Protein 3TBH (pdb70)

B-factor: mean 21.71, std 8.74, range [5.58, 61.53]

Secondary structure (DSSP, 8-state):
-----TTTS--SSGGGGSS---EEE--TT--SSSEEEEEEGGGSTTSB--HHHHHHHHHHHHTTS--TTT-EEEEE-SSHHHHHHHHHHHHHT-EEEEEEETTS-HHHHHHHHHTTPEEEEE-GGGHHHHHHHHHHHHHHH-TTEEE--TTT-HHHHHHIIIIIHHHHHHHTTS--SEEEEE-SSSHHHHHHHHHHHHTT---EEEEEEETTS-TTTT------S-TTS--SS--TT--GGG-SEEEEE-HHHHHHHHHHHHHHH---B-HHHHHHHHHHHHHHHSGGGTT-EEEEEE-BBGGGGTTSGGGTHHHH-/--S--

InterPro domains:
  IPR001926 Tryptophan synthase beta chain-like, PALP domain [PF00291] (15-301)
  IPR005856 Cysteine synthase [TIGR01136] (16-313)
  IPR005859 Cysteine synthase CysK [TIGR01139] (16-313)
  IPR036052 Tryptophan synthase beta chain-like, PALP domain superfamily [G3DSA:3.40.50.1100] (17-309)
  IPR036052 Tryptophan synthase beta chain-like, PALP domain superfamily [G3DSA:3.40.50.1100] (52-154)
  IPR036052 Tryptophan synthase beta chain-like, PALP domain superfamily [SSF53686] (11-313)
  IPR050214 Cysteine synthase/Cystathionine beta-synthase [PTHR10314] (13-319)

Organism: Leishmania donovani (NCBI:txid5661)

Radius of gyration: 18.81 Å; Cα contacts (8 Å, |Δi|>4): 709; chains: 2; bounding box: 41×55×48 Å

Foldseek 3Di:
DPDDDPVPDDDPDLLVQAFPADKDWQPQVFPFQFIEIAREQCPGPLRFVLLLLCLLVVVCVVVVNADAQQAAEEEEDLDDVLLSNLQVNLVRRHAYEYEFAPPRDPLSVVSSVVSPHHYHHFHPVCHSVRRRVVRVVVVVVDVRYDYSQLLADPSQLQSLLVGVQVSVCVVVVNAAAEEEFEAASQNNQNSNLVNNVVSVHPHAGEYEAAPQAPVVVPDAGDDAQQPRHRPRYRGNNHDCVSHPYYHHDHQVQLLVQQVVCCVRPVAAAGSRLSRFVSVQSVVSNPVVNRHGYYYYYRGGGHPSCPVDPSCVVVVVD/DVVPD

Sequence (322 aa):
AAPFDKSKNNVAQSIDQLIGQTPALYLNKLNNTKAKVVLKMECENPMASVDRLGFAIYDKAEKEGKLIPGKSIVVESSSGNTGVSLAHLGAIRGYKVIITMPESMSLERRCLLRIFGAEVILTPAALGMKGAVAMAKKIVAANPNAVLADQFATKYNALIHEETTGPEIWEQTNHNVDCFIAGVGTGGTLTGVARALKKMGSHARIVAVEPTESPVLSGGKPGPHKIQGIGPGFVPDVLDRSLIDEVLCVAGDDAIETALKLTRSDGVFCGFSGGANVYAALKIAERPEMEGKTIVTVIPSFGERYLSTT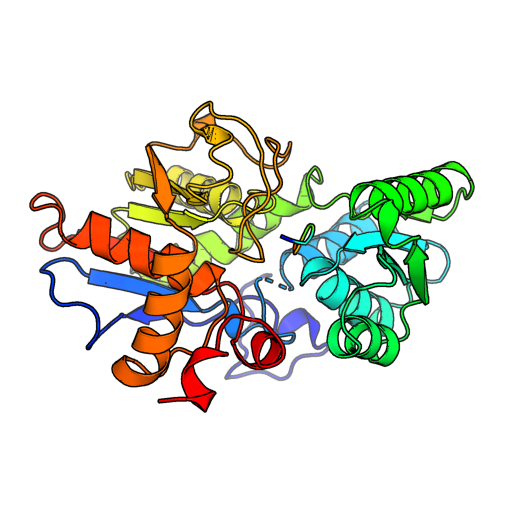LYRSVRDEDGSGI

Structure (mmCIF, N/CA/C/O backbone):
data_3TBH
#
_entry.id   3TBH
#
_cell.length_a   115.217
_cell.length_b   62.440
_cell.length_c   43.538
_cell.angle_alpha   90.000
_cell.angle_beta   90.000
_cell.angle_gamma   90.000
#
_symmetry.space_group_name_H-M   'P 21 21 2'
#
loop_
_entity.id
_entity.type
_entity.pdbx_description
1 polymer 'O-acetyl serine sulfhydrylase'
2 polymer 'Serine acetyl transferase derived octapeptide'
3 non-polymer 'SODIUM ION'
4 water water
#
loop_
_atom_site.group_PDB
_atom_site.id
_atom_site.type_symbol
_atom_site.label_atom_id
_atom_site.label_alt_id
_atom_site.label_comp_id
_atom_site.label_asym_id
_atom_site.label_entity_id
_atom_site.label_seq_id
_atom_site.pdbx_PDB_ins_code
_atom_site.Cartn_x
_atom_site.Cartn_y
_atom_site.Cartn_z
_atom_site.occupancy
_atom_site.B_iso_or_equiv
_atom_site.auth_seq_id
_atom_site.auth_comp_id
_atom_site.auth_asym_id
_atom_site.auth_atom_id
_atom_site.pdbx_PDB_model_num
ATOM 1 N N . ALA A 1 2 ? 8.453 -10.960 -18.228 1.00 49.32 2 ALA A N 1
ATOM 2 C CA . ALA A 1 2 ? 9.126 -9.620 -18.486 1.00 49.68 2 ALA A CA 1
ATOM 3 C C . ALA A 1 2 ? 9.110 -9.211 -19.936 1.00 49.10 2 ALA A C 1
ATOM 4 O O . ALA A 1 2 ? 9.583 -8.121 -20.257 1.00 49.54 2 ALA A O 1
ATOM 6 N N . ALA A 1 3 ? 8.576 -10.046 -20.826 1.00 48.54 3 ALA A N 1
ATOM 7 C CA . ALA A 1 3 ? 8.315 -9.520 -22.160 1.00 47.00 3 ALA A CA 1
ATOM 8 C C . ALA A 1 3 ? 7.286 -8.380 -21.910 1.00 46.02 3 ALA A C 1
ATOM 9 O O . ALA A 1 3 ? 6.452 -8.514 -21.026 1.00 43.36 3 ALA A O 1
ATOM 11 N N . PRO A 1 4 ? 7.403 -7.206 -22.605 1.00 46.23 4 PRO A N 1
ATOM 12 C CA . PRO A 1 4 ? 6.275 -6.235 -22.357 1.00 46.33 4 PRO A CA 1
ATOM 13 C C . PRO A 1 4 ? 4.831 -6.885 -22.376 1.00 46.14 4 PRO A C 1
ATOM 14 O O . PRO A 1 4 ? 4.430 -7.524 -23.377 1.00 46.20 4 PRO A O 1
ATOM 18 N N . PHE A 1 5 ? 4.094 -6.752 -21.258 1.00 44.82 5 PHE A N 1
ATOM 19 C CA . PHE A 1 5 ? 2.742 -7.395 -21.049 1.00 42.61 5 PHE A CA 1
ATOM 20 C C . PHE A 1 5 ? 1.784 -6.289 -20.812 1.00 41.45 5 PHE A C 1
ATOM 21 O O . PHE A 1 5 ? 1.982 -5.439 -19.897 1.00 38.19 5 PHE A O 1
ATOM 29 N N . ASP A 1 6 ? 0.723 -6.346 -21.595 1.00 39.50 6 ASP A N 1
ATOM 30 C CA . ASP A 1 6 ? -0.104 -5.243 -21.709 1.00 38.01 6 ASP A CA 1
ATOM 31 C C . ASP A 1 6 ? -1.217 -5.247 -20.638 1.00 34.81 6 ASP A C 1
ATOM 32 O O . ASP A 1 6 ? -2.254 -5.892 -20.863 1.00 32.26 6 ASP A O 1
ATOM 37 N N . LYS A 1 7 ? -0.980 -4.527 -19.536 1.00 31.39 7 LYS A N 1
ATOM 38 C CA . LYS A 1 7 ? -1.745 -4.721 -18.264 1.00 28.28 7 LYS A CA 1
ATOM 39 C C . LYS A 1 7 ? -3.014 -3.937 -18.298 1.00 28.16 7 LYS A C 1
ATOM 40 O O . LYS A 1 7 ? -3.990 -4.394 -17.735 1.00 24.92 7 LYS A O 1
ATOM 46 N N . SER A 1 8 ? -2.988 -2.709 -18.843 1.00 29.19 8 SER A N 1
ATOM 47 C CA . SER A 1 8 ? -4.199 -1.865 -18.775 1.00 28.92 8 SER A CA 1
ATOM 48 C C . SER A 1 8 ? -5.183 -2.446 -19.760 1.00 27.39 8 SER A C 1
ATOM 49 O O . SER A 1 8 ? -6.380 -2.215 -19.648 1.00 25.71 8 SER A O 1
ATOM 52 N N . LYS A 1 9 ? -4.653 -3.227 -20.677 1.00 25.39 9 LYS A N 1
ATOM 53 C CA . LYS A 1 9 ? -5.434 -3.853 -21.715 1.00 26.31 9 LYS A CA 1
ATOM 54 C C . LYS A 1 9 ? -5.691 -5.446 -21.768 1.00 26.72 9 LYS A C 1
ATOM 55 O O . LYS A 1 9 ? -6.500 -5.855 -22.560 1.00 28.10 9 LYS A O 1
ATOM 61 N N . ASN A 1 10 ? -5.097 -6.368 -20.920 1.00 23.40 10 ASN A N 1
ATOM 62 C CA A ASN A 1 10 ? -5.194 -7.830 -20.967 0.50 21.94 10 ASN A CA 1
ATOM 63 C CA B ASN A 1 10 ? -5.419 -7.899 -20.964 0.50 22.82 10 ASN A CA 1
ATOM 64 C C . ASN A 1 10 ? -5.545 -8.368 -19.518 1.00 20.61 10 ASN A C 1
ATOM 65 O O . ASN A 1 10 ? -5.464 -7.572 -18.654 1.00 21.60 10 ASN A O 1
ATOM 74 N N . VAL A 1 11 ? -5.832 -9.665 -19.314 1.00 19.68 11 VAL A N 1
ATOM 75 C CA . VAL A 1 11 ? -6.035 -10.259 -17.944 1.00 16.67 11 VAL A CA 1
ATOM 76 C C . VAL A 1 11 ? -4.848 -11.138 -17.596 1.00 19.06 11 VAL A C 1
ATOM 77 O O . VAL A 1 11 ? -4.494 -12.117 -18.323 1.00 19.86 11 VAL A O 1
ATOM 81 N N . ALA A 1 12 ? -4.135 -10.776 -16.557 1.00 17.38 12 ALA A N 1
ATOM 82 C CA . ALA A 1 12 ? -3.027 -11.650 -16.091 1.00 15.97 12 ALA A CA 1
ATOM 83 C C . ALA A 1 12 ? -3.435 -13.000 -15.604 1.00 15.80 12 ALA A C 1
ATOM 84 O O . ALA A 1 12 ? -4.459 -13.196 -14.988 1.00 14.33 12 ALA A O 1
ATOM 86 N N . GLN A 1 13 ? -2.533 -14.030 -15.775 1.00 15.79 13 GLN A N 1
ATOM 87 C CA . GLN A 1 13 ? -2.734 -15.367 -15.269 1.00 17.70 13 GLN A CA 1
ATOM 88 C C . GLN A 1 13 ? -2.220 -15.455 -13.854 1.00 16.20 13 GLN A C 1
ATOM 89 O O . GLN A 1 13 ? -2.761 -16.208 -13.077 1.00 19.98 13 GLN A O 1
ATOM 95 N N . SER A 1 14 ? -1.275 -14.575 -13.508 1.00 15.70 14 SER A N 1
ATOM 96 C CA . SER A 1 14 ? -0.796 -14.601 -12.078 1.00 14.63 14 SER A CA 1
ATOM 97 C C . SER A 1 14 ? -0.276 -13.245 -11.687 1.00 13.10 14 SER A C 1
ATOM 98 O O . SER A 1 14 ? 0.086 -12.448 -12.509 1.00 14.60 14 SER A O 1
ATOM 101 N N . ILE A 1 15 ? -0.360 -12.985 -10.392 1.00 15.01 15 ILE A N 1
ATOM 102 C CA . ILE A 1 15 ? -0.014 -11.608 -9.900 1.00 14.85 15 ILE A CA 1
ATOM 103 C C . ILE A 1 15 ? 1.446 -11.252 -10.126 1.00 14.15 15 ILE A C 1
ATOM 104 O O . ILE A 1 15 ? 1.757 -10.067 -10.263 1.00 15.21 15 ILE A O 1
ATOM 109 N N . ASP A 1 16 ? 2.294 -12.280 -10.328 1.00 14.88 16 ASP A N 1
ATOM 110 C CA . ASP A 1 16 ? 3.622 -11.907 -10.634 1.00 16.34 16 ASP A CA 1
ATOM 111 C C . ASP A 1 16 ? 3.823 -11.207 -12.025 1.00 15.95 16 ASP A C 1
ATOM 112 O O . ASP A 1 16 ? 4.847 -10.483 -12.246 1.00 17.59 16 ASP A O 1
ATOM 117 N N . GLN A 1 17 ? 2.838 -11.352 -12.961 1.00 14.56 17 GLN A N 1
ATOM 118 C CA . GLN A 1 17 ? 2.850 -10.578 -14.190 1.00 14.86 17 GLN A CA 1
ATOM 119 C C . GLN A 1 17 ? 2.579 -9.118 -14.000 1.00 14.96 17 GLN A C 1
ATOM 120 O O . GLN A 1 17 ? 2.833 -8.335 -14.906 1.00 18.91 17 GLN A O 1
ATOM 126 N N . LEU A 1 18 ? 2.152 -8.689 -12.773 1.00 13.21 18 LEU A N 1
ATOM 127 C CA . LEU A 1 18 ? 1.876 -7.311 -12.529 1.00 13.26 18 LEU A CA 1
ATOM 128 C C . LEU A 1 18 ? 3.093 -6.635 -11.897 1.00 12.67 18 LEU A C 1
ATOM 129 O O . LEU A 1 18 ? 3.081 -5.415 -11.730 1.00 14.72 18 LEU A O 1
ATOM 134 N N . ILE A 1 19 ? 4.193 -7.387 -11.704 1.00 10.97 19 ILE A N 1
ATOM 135 C CA . ILE A 1 19 ? 5.459 -6.770 -11.158 1.00 11.38 19 ILE A CA 1
ATOM 136 C C . ILE A 1 19 ? 6.163 -5.990 -12.230 1.00 12.67 19 ILE A C 1
ATOM 137 O O . ILE A 1 19 ? 6.106 -6.378 -13.442 1.00 14.90 19 ILE A O 1
ATOM 142 N N . GLY A 1 20 ? 6.806 -4.919 -11.828 1.00 12.73 20 GLY A N 1
ATOM 143 C CA . GLY A 1 20 ? 7.526 -4.049 -12.797 1.00 13.96 20 GLY A CA 1
ATOM 144 C C . GLY A 1 20 ? 6.539 -3.361 -13.774 1.00 13.93 20 GLY A C 1
ATOM 145 O O .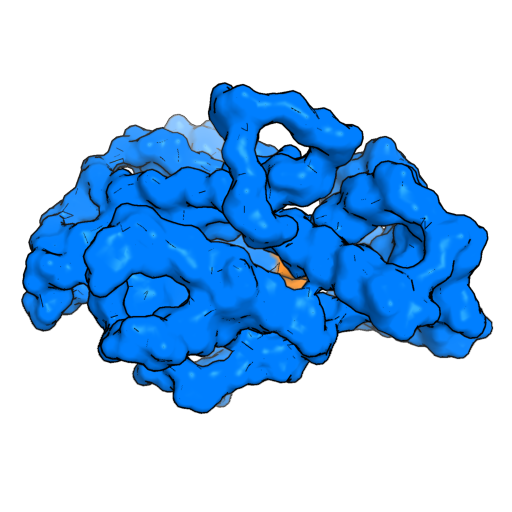 GLY A 1 20 ? 5.350 -3.177 -13.464 1.00 12.96 20 GLY A O 1
ATOM 146 N N . GLN A 1 21 ? 7.047 -2.863 -14.923 1.00 14.23 21 GLN A N 1
ATOM 147 C CA . GLN A 1 21 ? 6.262 -2.026 -15.785 1.00 13.16 21 GLN A CA 1
ATOM 148 C C . GLN A 1 21 ? 5.493 -0.938 -14.953 1.00 13.38 21 GLN A C 1
ATOM 149 O O . GLN A 1 21 ? 4.261 -0.750 -15.052 1.00 15.32 21 GLN A O 1
ATOM 155 N N . THR A 1 22 ? 6.277 -0.242 -14.134 1.00 10.73 22 THR A N 1
ATOM 156 C CA . THR A 1 22 ? 5.702 0.729 -13.194 1.00 11.94 22 THR A CA 1
ATOM 157 C C . THR A 1 22 ? 5.677 2.113 -13.888 1.00 12.64 22 THR A C 1
ATOM 158 O O . THR A 1 22 ? 6.353 2.373 -14.912 1.00 13.64 22 THR A O 1
ATOM 162 N N . PRO A 1 23 ? 4.857 3.032 -13.380 1.00 12.14 23 PRO A N 1
ATOM 163 C CA . PRO A 1 23 ? 4.779 4.384 -13.993 1.00 12.83 23 PRO A CA 1
ATOM 164 C C . PRO A 1 23 ? 5.988 5.214 -13.648 1.00 12.72 23 PRO A C 1
ATOM 165 O O . PRO A 1 23 ? 6.836 4.847 -12.795 1.00 13.94 23 PRO A O 1
ATOM 169 N N . ALA A 1 24 ? 6.104 6.316 -14.381 1.00 12.44 24 ALA A N 1
ATOM 170 C CA . ALA A 1 24 ? 7.084 7.329 -14.155 1.00 13.13 24 ALA A CA 1
ATOM 171 C C . ALA A 1 24 ? 6.374 8.671 -14.070 1.00 12.57 24 ALA A C 1
ATOM 172 O O . ALA A 1 24 ? 5.365 8.899 -14.838 1.00 13.60 24 ALA A O 1
ATOM 174 N N . LEU A 1 25 ? 6.856 9.567 -13.179 1.00 11.87 25 LEU A N 1
ATOM 175 C CA . LEU A 1 25 ? 6.100 10.779 -12.831 1.00 10.11 25 LEU A CA 1
ATOM 176 C C . LEU A 1 25 ? 7.078 11.942 -12.670 1.00 12.60 25 LEU A C 1
ATOM 177 O O . LEU A 1 25 ? 8.093 11.853 -11.984 1.00 13.59 25 LEU A O 1
ATOM 182 N N . TYR A 1 26 ? 6.738 13.074 -13.286 1.00 13.98 26 TYR A N 1
ATOM 183 C CA . TYR A 1 26 ? 7.601 14.216 -13.074 1.00 15.06 26 TYR A CA 1
ATOM 184 C C . TYR A 1 26 ? 7.323 14.782 -11.709 1.00 15.24 26 TYR A C 1
ATOM 185 O O . TYR A 1 26 ? 6.152 14.945 -11.259 1.00 16.86 26 TYR A O 1
ATOM 194 N N . LEU A 1 27 ? 8.412 15.200 -11.062 1.00 14.40 27 LEU A N 1
ATOM 195 C CA . LEU A 1 27 ? 8.261 15.944 -9.818 1.00 16.89 27 LEU A CA 1
ATOM 196 C C . LEU A 1 27 ? 7.801 17.371 -10.213 1.00 19.85 27 LEU A C 1
ATOM 197 O O . LEU A 1 27 ? 8.320 17.960 -11.161 1.00 21.62 27 LEU A O 1
ATOM 202 N N . ASN A 1 28 ? 6.816 17.901 -9.489 1.00 19.91 28 ASN A N 1
ATOM 203 C CA . ASN A 1 28 ? 6.161 19.163 -9.987 1.00 22.81 28 ASN A CA 1
ATOM 204 C C . ASN A 1 28 ? 6.336 20.202 -8.978 1.00 21.00 28 ASN A C 1
ATOM 205 O O . ASN A 1 28 ? 7.332 20.999 -9.081 1.00 22.53 28 ASN A O 1
ATOM 210 N N . LYS A 1 29 ? 5.406 20.335 -8.015 1.00 21.31 29 LYS A N 1
ATOM 211 C CA . LYS A 1 29 ? 5.507 21.450 -7.117 1.00 22.53 29 LYS A CA 1
ATOM 212 C C . LYS A 1 29 ? 6.813 21.486 -6.384 1.00 21.09 29 LYS A C 1
ATOM 213 O O . LYS A 1 29 ? 7.353 22.554 -6.162 1.00 22.95 29 LYS A O 1
ATOM 219 N N . LEU A 1 30 ? 7.359 20.339 -5.981 1.00 18.70 30 LEU A N 1
ATOM 220 C CA . LEU A 1 30 ? 8.531 20.341 -5.168 1.00 17.90 30 LEU A CA 1
ATOM 221 C C . LEU A 1 30 ? 9.756 20.729 -5.971 1.00 18.14 30 LEU A C 1
ATOM 222 O O . LEU A 1 30 ? 10.762 21.136 -5.354 1.00 21.15 30 LEU A O 1
ATOM 227 N N . ASN A 1 31 ? 9.678 20.632 -7.303 1.00 19.63 31 ASN A N 1
ATOM 228 C CA . ASN A 1 31 ? 10.838 21.016 -8.150 1.00 19.66 31 ASN A CA 1
ATOM 229 C C . ASN A 1 31 ? 10.857 22.459 -8.573 1.00 20.23 31 ASN A C 1
ATOM 230 O O . ASN A 1 31 ? 10.128 22.812 -9.470 1.00 22.40 31 ASN A O 1
ATOM 235 N N . ASN A 1 32 ? 11.669 23.231 -7.874 1.00 21.92 32 ASN A N 1
ATOM 236 C CA . ASN A 1 32 ? 11.755 24.654 -8.167 1.00 25.86 32 ASN A CA 1
ATOM 237 C C . ASN A 1 32 ? 12.935 24.995 -9.088 1.00 27.19 32 ASN A C 1
ATOM 238 O O . ASN A 1 32 ? 13.196 26.188 -9.310 1.00 28.50 32 ASN A O 1
ATOM 243 N N . THR A 1 33 ? 13.536 23.988 -9.734 1.00 24.76 33 THR A N 1
ATOM 244 C CA . THR A 1 33 ? 14.752 24.201 -10.512 1.00 25.51 33 THR A CA 1
ATOM 245 C C . THR A 1 33 ? 14.449 24.252 -11.975 1.00 25.21 33 THR A C 1
ATOM 246 O O . THR A 1 33 ? 13.301 24.102 -12.419 1.00 26.18 33 THR A O 1
ATOM 250 N N . LYS A 1 34 ? 15.491 24.435 -12.780 1.00 26.91 34 LYS A N 1
ATOM 251 C CA . LYS A 1 34 ? 15.353 24.433 -14.225 1.00 27.46 34 LYS A CA 1
ATOM 252 C C . LYS A 1 34 ? 15.628 23.078 -14.919 1.00 26.49 34 LYS A C 1
ATOM 253 O O . LYS A 1 34 ? 15.560 22.902 -16.193 1.00 25.97 34 LYS A O 1
ATOM 259 N N . ALA A 1 35 ? 15.787 22.049 -14.067 1.00 22.09 35 ALA A N 1
ATOM 260 C CA . ALA A 1 35 ? 16.040 20.703 -14.590 1.00 22.25 35 ALA A CA 1
ATOM 261 C C . ALA A 1 35 ? 14.702 19.943 -14.452 1.00 20.97 35 ALA A C 1
ATOM 262 O O . ALA A 1 35 ? 13.811 20.423 -13.671 1.00 22.84 35 ALA A O 1
ATOM 264 N N . LYS A 1 36 ? 14.550 18.843 -15.206 1.00 20.12 36 LYS A N 1
ATOM 265 C CA . LYS A 1 36 ? 13.358 17.980 -15.122 1.00 18.74 36 LYS A CA 1
ATOM 266 C C . LYS A 1 36 ? 13.746 16.866 -14.150 1.00 19.94 36 LYS A C 1
ATOM 267 O O . LYS A 1 36 ? 14.854 16.336 -14.244 1.00 19.94 36 LYS A O 1
ATOM 273 N N . VAL A 1 37 ? 12.818 16.449 -13.287 1.00 16.11 37 VAL A N 1
ATOM 274 C CA . VAL A 1 37 ? 13.149 15.335 -12.354 1.00 15.40 37 VAL A CA 1
ATOM 275 C C . VAL A 1 37 ? 12.039 14.318 -12.563 1.00 14.63 37 VAL A C 1
ATOM 276 O O . VAL A 1 37 ? 10.866 14.639 -12.351 1.00 16.27 37 VAL A O 1
ATOM 280 N N . VAL A 1 38 ? 12.429 13.124 -12.926 1.00 12.84 38 VAL A N 1
ATOM 281 C CA . VAL A 1 38 ? 11.489 12.032 -13.202 1.00 14.01 38 VAL A CA 1
ATOM 282 C C . VAL A 1 38 ? 11.582 11.033 -12.094 1.00 13.64 38 VAL A C 1
ATOM 283 O O . VAL A 1 38 ? 12.701 10.577 -11.752 1.00 14.60 38 VAL A O 1
ATOM 287 N N . LEU A 1 39 ? 10.408 10.615 -11.532 1.00 11.62 39 LEU A N 1
ATOM 288 C CA . LEU A 1 39 ? 10.415 9.608 -10.476 1.00 12.31 39 LEU A CA 1
ATOM 289 C C . LEU A 1 39 ? 9.944 8.296 -11.069 1.00 11.41 39 LEU A C 1
ATOM 290 O O . LEU A 1 39 ? 8.797 8.116 -11.592 1.00 14.31 39 LEU A O 1
ATOM 295 N N . LYS A 1 40 ? 10.793 7.261 -10.902 1.00 11.32 40 LYS A N 1
ATOM 296 C CA . LYS A 1 40 ? 10.359 5.933 -11.341 1.00 10.36 40 LYS A CA 1
ATOM 297 C C . LYS A 1 40 ? 9.631 5.281 -10.118 1.00 11.79 40 LYS A C 1
ATOM 298 O O . LYS A 1 40 ? 10.227 5.104 -9.035 1.00 13.14 40 LYS A O 1
ATOM 304 N N . MET A 1 41 ? 8.336 5.023 -10.298 1.00 11.21 41 MET A N 1
ATOM 305 C CA . MET A 1 41 ? 7.422 4.769 -9.149 1.00 11.61 41 MET A CA 1
ATOM 306 C C . MET A 1 41 ? 7.347 3.284 -8.701 1.00 10.65 41 MET A C 1
ATOM 307 O O . MET A 1 41 ? 6.365 2.591 -8.966 1.00 12.06 41 MET A O 1
ATOM 312 N N . GLU A 1 42 ? 8.469 2.814 -8.186 1.00 11.37 42 GLU A N 1
ATOM 313 C CA . GLU A 1 42 ? 8.577 1.402 -7.801 1.00 12.03 42 GLU A CA 1
ATOM 314 C C . GLU A 1 42 ? 7.688 1.124 -6.564 1.00 12.35 42 GLU A C 1
ATOM 315 O O . GLU A 1 42 ? 7.347 -0.037 -6.270 1.00 11.07 42 GLU A O 1
ATOM 321 N N . CYS A 1 43 ? 7.195 2.186 -5.962 1.00 10.71 43 CYS A N 1
ATOM 322 C CA . CYS A 1 43 ? 6.124 1.997 -4.948 1.00 13.07 43 CYS A CA 1
ATOM 323 C C . CYS A 1 43 ? 4.868 1.431 -5.476 1.00 14.05 43 CYS A C 1
ATOM 324 O O . CYS A 1 43 ? 4.010 0.975 -4.683 1.00 13.53 43 CYS A O 1
ATOM 327 N N . GLU A 1 44 ? 4.680 1.429 -6.819 1.00 11.25 44 GLU A N 1
ATOM 328 C CA . GLU A 1 44 ? 3.451 0.924 -7.403 1.00 13.39 44 GLU A CA 1
ATOM 329 C C . GLU A 1 44 ? 3.432 -0.538 -7.784 1.00 12.94 44 GLU A C 1
ATOM 330 O O . GLU A 1 44 ? 2.397 -1.020 -8.176 1.00 13.14 44 GLU A O 1
ATOM 336 N N . ASN A 1 45 ? 4.524 -1.254 -7.481 1.00 11.53 45 ASN A N 1
ATOM 337 C CA . ASN A 1 45 ? 4.565 -2.735 -7.617 1.00 11.29 45 ASN A CA 1
ATOM 338 C C . ASN A 1 45 ? 3.478 -3.398 -6.730 1.00 9.26 45 ASN A C 1
ATOM 339 O O . ASN A 1 45 ? 2.896 -2.716 -5.773 1.00 10.93 45 ASN A O 1
ATOM 344 N N . PRO A 1 46 ? 3.104 -4.605 -7.081 1.00 10.95 46 PRO A N 1
ATOM 345 C CA . PRO A 1 46 ? 2.012 -5.268 -6.368 1.00 12.56 46 PRO A CA 1
ATOM 346 C C . PRO A 1 46 ? 2.147 -5.384 -4.869 1.00 13.78 46 PRO A C 1
ATOM 347 O O . PRO A 1 46 ? 1.132 -5.141 -4.187 1.00 13.96 46 PRO A O 1
ATOM 351 N N . MET A 1 47 ? 3.373 -5.612 -4.356 1.00 11.65 47 MET A N 1
ATOM 352 C CA . MET A 1 47 ? 3.522 -5.596 -2.898 1.00 11.50 47 MET A CA 1
ATOM 353 C C . MET A 1 47 ? 4.359 -4.329 -2.508 1.00 10.93 47 MET A C 1
ATOM 354 O O . MET A 1 47 ? 4.952 -4.320 -1.431 1.00 12.77 47 MET A O 1
ATOM 359 N N . ALA A 1 48 ? 4.171 -3.233 -3.283 1.00 11.10 48 ALA A N 1
ATOM 360 C CA . ALA A 1 48 ? 4.459 -1.866 -2.848 1.00 12.53 48 ALA A CA 1
ATOM 361 C C . ALA A 1 48 ? 5.933 -1.565 -2.688 1.00 12.91 48 ALA A C 1
ATOM 362 O O . ALA A 1 48 ? 6.255 -0.596 -2.007 1.00 13.38 48 ALA A O 1
ATOM 364 N N . SER A 1 49 ? 6.849 -2.328 -3.305 1.00 11.26 49 SER A N 1
ATOM 365 C CA . SER A 1 49 ? 8.230 -1.834 -3.377 1.00 11.78 49 SER A CA 1
ATOM 366 C C . SER A 1 49 ? 8.982 -2.483 -4.494 1.00 10.17 49 SER A C 1
ATOM 367 O O . SER A 1 49 ? 8.518 -3.508 -5.095 1.00 12.05 49 SER A O 1
ATOM 370 N N . VAL A 1 50 ? 10.148 -1.882 -4.738 1.00 9.84 50 VAL A N 1
ATOM 371 C CA . VAL A 1 50 ? 11.063 -2.371 -5.799 1.00 10.79 50 VAL A CA 1
ATOM 372 C C . VAL A 1 50 ? 11.436 -3.828 -5.581 1.00 11.15 50 VAL A C 1
ATOM 373 O O . VAL A 1 50 ? 11.851 -4.470 -6.530 1.00 11.88 50 VAL A O 1
ATOM 401 N N . ASP A 1 52 ? 9.865 -6.337 -5.237 1.00 11.24 52 ASP A N 1
ATOM 402 C CA . ASP A 1 52 ? 9.062 -7.286 -5.972 1.00 12.03 52 ASP A CA 1
ATOM 403 C C . ASP A 1 52 ? 9.840 -7.778 -7.232 1.00 12.06 52 ASP A C 1
ATOM 404 O O . ASP A 1 52 ? 9.701 -8.965 -7.619 1.00 12.68 52 ASP A O 1
ATOM 409 N N . ARG A 1 53 ? 10.647 -6.877 -7.823 1.00 11.95 53 ARG A N 1
ATOM 410 C CA . ARG A 1 53 ? 11.392 -7.295 -9.012 1.00 12.38 53 ARG A CA 1
ATOM 411 C C . ARG A 1 53 ? 12.408 -8.316 -8.639 1.00 13.75 53 ARG A C 1
ATOM 412 O O . ARG A 1 53 ? 12.667 -9.308 -9.361 1.00 13.77 53 ARG A O 1
ATOM 420 N N . LEU A 1 54 ? 13.149 -8.010 -7.559 1.00 13.84 54 LEU A N 1
ATOM 421 C CA . LEU A 1 54 ? 14.184 -9.016 -7.050 1.00 11.49 54 LEU A CA 1
ATOM 422 C C . LEU A 1 54 ? 13.571 -10.348 -6.648 1.00 13.71 54 LEU A C 1
ATOM 423 O O . LEU A 1 54 ? 14.075 -11.437 -7.008 1.00 13.52 54 LEU A O 1
ATOM 428 N N . GLY A 1 55 ? 12.462 -10.307 -5.931 1.00 13.82 55 GLY A N 1
ATOM 429 C CA . GLY A 1 55 ? 11.752 -11.546 -5.560 1.00 12.71 55 GLY A CA 1
ATOM 430 C C . GLY A 1 55 ? 11.385 -12.385 -6.746 1.00 14.64 55 GLY A C 1
ATOM 431 O O . GLY A 1 55 ? 11.638 -13.626 -6.786 1.00 14.64 55 GLY A O 1
ATOM 432 N N . PHE A 1 56 ? 10.769 -11.742 -7.732 1.00 14.68 56 PHE A N 1
ATOM 433 C CA . PHE A 1 56 ? 10.365 -12.488 -8.902 1.00 15.80 56 PHE A CA 1
ATOM 434 C C . PHE A 1 56 ? 11.619 -13.068 -9.607 1.00 14.85 56 PHE A C 1
ATOM 435 O O . PHE A 1 56 ? 11.582 -14.274 -10.047 1.00 14.81 56 PHE A O 1
ATOM 443 N N . ALA A 1 57 ? 12.653 -12.252 -9.735 1.00 13.13 57 ALA A N 1
ATOM 444 C CA . ALA A 1 57 ? 13.864 -12.706 -10.501 1.00 13.09 57 ALA A CA 1
ATOM 445 C C . ALA A 1 57 ? 14.438 -13.929 -9.770 1.00 15.96 57 ALA A C 1
ATOM 446 O O . ALA A 1 57 ? 14.855 -14.896 -10.416 1.00 15.88 57 ALA A O 1
ATOM 448 N N . ILE A 1 58 ? 14.461 -13.934 -8.426 1.00 13.56 58 ILE A N 1
ATOM 449 C CA . ILE A 1 58 ? 15.025 -15.092 -7.659 1.00 14.44 58 ILE A CA 1
ATOM 450 C C . ILE A 1 58 ? 14.193 -16.342 -7.927 1.00 16.39 58 ILE A C 1
ATOM 451 O O . ILE A 1 58 ? 14.738 -17.358 -8.414 1.00 15.94 58 ILE A O 1
ATOM 456 N N . TYR A 1 59 ? 12.866 -16.250 -7.780 1.00 14.87 59 TYR A N 1
ATOM 457 C CA . TYR A 1 59 ? 12.039 -17.453 -8.012 1.00 15.85 59 TYR A CA 1
ATOM 458 C C . TYR A 1 59 ? 12.130 -17.885 -9.460 1.00 17.32 59 TYR A C 1
ATOM 459 O O . TYR A 1 59 ? 12.302 -19.120 -9.725 1.00 19.61 59 TYR A O 1
ATOM 468 N N . ASP A 1 60 ? 11.908 -16.968 -10.386 1.00 17.67 60 ASP A N 1
ATOM 469 C CA . ASP A 1 60 ? 11.786 -17.308 -11.817 1.00 16.21 60 ASP A CA 1
ATOM 470 C C . ASP A 1 60 ? 13.093 -17.880 -12.373 1.00 18.06 60 ASP A C 1
ATOM 471 O O . ASP A 1 60 ? 13.141 -19.008 -12.951 1.00 20.70 60 ASP A O 1
ATOM 476 N N . LYS A 1 61 ? 14.161 -17.161 -12.112 1.00 17.85 61 LYS A N 1
ATOM 477 C CA . LYS A 1 61 ? 15.481 -17.529 -12.670 1.00 18.18 61 LYS A CA 1
ATOM 478 C C . LYS A 1 61 ? 16.052 -18.742 -11.972 1.00 19.51 61 LYS A C 1
ATOM 479 O O . LYS A 1 61 ? 16.671 -19.604 -12.713 1.00 20.81 61 LYS A O 1
ATOM 485 N N . ALA A 1 62 ? 15.858 -18.877 -10.644 1.00 18.45 62 ALA A N 1
ATOM 486 C CA . ALA A 1 62 ? 16.482 -19.997 -9.920 1.00 18.43 62 ALA A CA 1
ATOM 487 C C . ALA A 1 62 ? 15.683 -21.219 -10.288 1.00 21.36 62 ALA A C 1
ATOM 488 O O . ALA A 1 62 ? 16.289 -22.267 -10.479 1.00 22.88 62 ALA A O 1
ATOM 490 N N . GLU A 1 63 ? 14.374 -21.082 -10.521 1.00 20.84 63 GLU A N 1
ATOM 491 C CA . GLU A 1 63 ? 13.589 -22.275 -10.924 1.00 22.46 63 GLU A CA 1
ATOM 492 C C . GLU A 1 63 ? 14.016 -22.755 -12.274 1.00 24.55 63 GLU A C 1
ATOM 493 O O . GLU A 1 63 ? 14.231 -23.973 -12.463 1.00 26.60 63 GLU A O 1
ATOM 499 N N . LYS A 1 64 ? 14.205 -21.831 -13.196 1.00 24.23 64 LYS A N 1
ATOM 500 C CA . LYS A 1 64 ? 14.562 -22.153 -14.562 1.00 26.32 64 LYS A CA 1
ATOM 501 C C . LYS A 1 64 ? 15.957 -22.756 -14.628 1.00 29.53 64 LYS A C 1
ATOM 502 O O . LYS A 1 64 ? 16.235 -23.570 -15.519 1.00 31.38 64 LYS A O 1
ATOM 508 N N . GLU A 1 65 ? 16.856 -22.336 -13.768 1.00 28.44 65 GLU A N 1
ATOM 509 C CA . GLU A 1 65 ? 18.160 -22.980 -13.707 1.00 32.11 65 GLU A CA 1
ATOM 510 C C . GLU A 1 65 ? 18.137 -24.334 -13.033 1.00 31.14 65 GLU A C 1
ATOM 511 O O . GLU A 1 65 ? 19.165 -24.988 -13.013 1.00 34.74 65 GLU A O 1
ATOM 517 N N . GLY A 1 66 ? 17.043 -24.755 -12.413 1.00 29.40 66 GLY A N 1
ATOM 518 C CA . GLY A 1 66 ? 17.023 -25.998 -11.688 1.00 30.13 66 GLY A CA 1
ATOM 519 C C . GLY A 1 66 ? 17.449 -25.912 -10.217 1.00 31.07 66 GLY A C 1
ATOM 520 O O . GLY A 1 66 ? 17.421 -26.928 -9.532 1.00 32.92 66 GLY A O 1
ATOM 521 N N . LYS A 1 67 ? 17.749 -24.709 -9.710 1.00 28.28 67 LYS A N 1
ATOM 522 C CA . LYS A 1 67 ? 18.169 -24.566 -8.307 1.00 29.67 67 LYS A CA 1
ATOM 523 C C . LYS A 1 67 ? 17.036 -24.558 -7.288 1.00 29.10 67 LYS A C 1
ATOM 524 O O . LYS A 1 67 ? 17.197 -24.984 -6.115 1.00 30.76 67 LYS A O 1
ATOM 530 N N . LEU A 1 68 ? 15.885 -24.062 -7.701 1.00 26.53 68 LEU A N 1
ATOM 531 C CA . LEU A 1 68 ? 14.726 -24.096 -6.843 1.00 25.81 68 LEU A CA 1
ATOM 532 C C . LEU A 1 68 ? 13.751 -25.090 -7.409 1.00 25.76 68 LEU A C 1
ATOM 533 O O . LEU A 1 68 ? 13.492 -25.063 -8.624 1.00 25.31 68 LEU A O 1
ATOM 538 N N . ILE A 1 69 ? 13.243 -25.942 -6.515 1.00 26.04 69 ILE A N 1
ATOM 539 C CA . ILE A 1 69 ? 12.234 -27.000 -6.856 1.00 30.19 69 ILE A CA 1
ATOM 540 C C . ILE A 1 69 ? 11.022 -26.791 -5.957 1.00 29.93 69 ILE A C 1
ATOM 541 O O . ILE A 1 69 ? 11.148 -26.891 -4.742 1.00 27.97 69 ILE A O 1
ATOM 546 N N . PRO A 1 70 ? 9.832 -26.451 -6.523 1.00 31.49 70 PRO A N 1
ATOM 547 C CA . PRO A 1 70 ? 8.706 -26.122 -5.626 1.00 30.85 70 PRO A CA 1
ATOM 548 C C . PRO A 1 70 ? 8.336 -27.352 -4.819 1.00 29.39 70 PRO A C 1
ATOM 549 O O . PRO A 1 70 ? 8.496 -28.468 -5.302 1.00 30.91 70 PRO A O 1
ATOM 553 N N . GLY A 1 71 ? 7.957 -27.130 -3.554 1.00 30.30 71 GLY A N 1
ATOM 554 C CA . GLY A 1 71 ? 7.536 -28.222 -2.705 1.00 29.41 71 GLY A CA 1
ATOM 555 C C . GLY A 1 71 ? 8.731 -28.851 -2.036 1.00 29.61 71 GLY A C 1
ATOM 556 O O . GLY A 1 71 ? 8.566 -29.686 -1.194 1.00 29.02 71 GLY A O 1
ATOM 557 N N . LYS A 1 72 ? 9.939 -28.500 -2.473 1.00 26.37 72 LYS A N 1
ATOM 558 C CA . LYS A 1 72 ? 11.125 -29.116 -1.857 1.00 25.44 72 LYS A CA 1
ATOM 559 C C . LYS A 1 72 ? 12.105 -28.069 -1.306 1.00 22.59 72 LYS A C 1
ATOM 560 O O . LYS A 1 72 ? 12.540 -28.138 -0.154 1.00 22.15 72 LYS A O 1
ATOM 566 N N . SER A 1 73 ? 12.496 -27.155 -2.184 1.00 21.78 73 SER A N 1
ATOM 567 C CA . SER A 1 73 ? 13.413 -26.043 -1.737 1.00 19.64 73 SER A CA 1
ATOM 568 C C . SER A 1 73 ? 12.747 -25.177 -0.734 1.00 20.00 73 SER A C 1
ATOM 569 O O . SER A 1 73 ? 11.521 -24.861 -0.798 1.00 19.12 73 SER A O 1
ATOM 572 N N . ILE A 1 74 ? 13.592 -24.719 0.219 1.00 17.85 74 ILE A N 1
ATOM 573 C CA . ILE A 1 74 ? 13.099 -23.856 1.254 1.00 16.12 74 ILE A CA 1
ATOM 574 C C . ILE A 1 74 ? 13.910 -22.544 1.042 1.00 16.91 74 ILE A C 1
ATOM 575 O O . ILE A 1 74 ? 15.115 -22.582 1.094 1.00 17.31 74 ILE A O 1
ATOM 580 N N . VAL A 1 75 ? 13.237 -21.390 0.925 1.00 15.53 75 VAL A N 1
ATOM 581 C CA . VAL A 1 75 ? 14.003 -20.161 0.673 1.00 15.05 75 VAL A CA 1
ATOM 582 C C . VAL A 1 75 ? 14.210 -19.423 1.982 1.00 16.75 75 VAL A C 1
ATOM 583 O O . VAL A 1 75 ? 13.263 -19.204 2.712 1.00 16.47 75 VAL A O 1
ATOM 587 N N . VAL A 1 76 ? 15.444 -19.054 2.294 1.00 13.31 76 VAL A N 1
ATOM 588 C CA . VAL A 1 76 ? 15.711 -18.447 3.591 1.00 13.61 76 VAL A CA 1
ATOM 589 C C . VAL A 1 76 ? 16.323 -17.105 3.381 1.00 13.72 76 VAL A C 1
ATOM 590 O O . VAL A 1 76 ? 17.241 -16.986 2.548 1.00 14.66 76 VAL A O 1
ATOM 594 N N . GLU A 1 77 ? 15.948 -16.129 4.189 1.00 12.11 77 GLU A N 1
ATOM 595 C CA . GLU A 1 77 ? 16.692 -14.871 4.123 1.00 13.75 77 GLU A CA 1
ATOM 596 C C . GLU A 1 77 ? 16.574 -14.126 5.465 1.00 14.35 77 GLU A C 1
ATOM 597 O O . GLU A 1 77 ? 15.591 -14.314 6.184 1.00 13.72 77 GLU A O 1
ATOM 603 N N . SER A 1 78 ? 17.609 -13.283 5.749 1.00 13.99 78 SER A N 1
ATOM 604 C CA . SER A 1 78 ? 17.469 -12.477 6.922 1.00 13.52 78 SER A CA 1
ATOM 605 C C . SER A 1 78 ? 17.068 -11.098 6.384 1.00 15.62 78 SER A C 1
ATOM 606 O O . SER A 1 78 ? 17.762 -10.539 5.530 1.00 18.70 78 SER A O 1
ATOM 609 N N . SER A 1 79 ? 15.933 -10.585 6.819 1.00 18.39 79 SER A N 1
ATOM 610 C CA . SER A 1 79 ? 15.432 -9.287 6.337 1.00 18.82 79 SER A CA 1
ATOM 611 C C . SER A 1 79 ? 14.398 -8.753 7.281 1.00 18.09 79 SER A C 1
ATOM 612 O O . SER A 1 79 ? 13.423 -9.445 7.602 1.00 21.41 79 SER A O 1
ATOM 615 N N . SER A 1 80 ? 14.585 -7.509 7.707 1.00 20.57 80 SER A N 1
ATOM 616 C CA . SER A 1 80 ? 13.534 -6.784 8.449 1.00 22.60 80 SER A CA 1
ATOM 617 C C . SER A 1 80 ? 12.931 -5.807 7.494 1.00 24.36 80 SER A C 1
ATOM 618 O O . SER A 1 80 ? 12.126 -4.937 7.914 1.00 26.30 80 SER A O 1
ATOM 621 N N . GLY A 1 81 ? 13.268 -5.959 6.205 1.00 19.82 81 GLY A N 1
ATOM 622 C CA . GLY A 1 81 ? 12.551 -5.024 5.279 1.00 19.06 81 GLY A CA 1
ATOM 623 C C . GLY A 1 81 ? 11.864 -5.696 4.093 1.00 16.51 81 GLY A C 1
ATOM 624 O O . GLY A 1 81 ? 11.270 -6.792 4.223 1.00 17.00 81 GLY A O 1
ATOM 625 N N . ASN A 1 82 ? 11.909 -4.982 2.942 1.00 17.28 82 ASN A N 1
ATOM 626 C CA . ASN A 1 82 ? 11.006 -5.370 1.860 1.00 16.62 82 ASN A CA 1
ATOM 627 C C . ASN A 1 82 ? 11.418 -6.614 1.161 1.00 15.08 82 ASN A C 1
ATOM 628 O O . ASN A 1 82 ? 10.546 -7.272 0.602 1.00 16.59 82 ASN A O 1
ATOM 633 N N . THR A 1 83 ? 12.707 -6.968 1.155 1.00 13.71 83 THR A N 1
ATOM 634 C CA . THR A 1 83 ? 13.014 -8.272 0.563 1.00 13.88 83 THR A CA 1
ATOM 635 C C . THR A 1 83 ? 12.331 -9.450 1.221 1.00 14.67 83 THR A C 1
ATOM 636 O O . THR A 1 83 ? 11.786 -10.304 0.495 1.00 15.08 83 THR A O 1
ATOM 640 N N . GLY A 1 84 ? 12.214 -9.449 2.543 1.00 15.59 84 GLY A N 1
ATOM 641 C CA . GLY A 1 84 ? 11.440 -10.495 3.208 1.00 15.15 84 GLY A CA 1
ATOM 642 C C . GLY A 1 84 ? 9.960 -10.537 2.721 1.00 12.57 84 GLY A C 1
ATOM 643 O O . GLY A 1 84 ? 9.367 -11.620 2.547 1.00 15.88 84 GLY A O 1
ATOM 644 N N . VAL A 1 85 ? 9.361 -9.371 2.653 1.00 14.16 85 VAL A N 1
ATOM 645 C CA . VAL A 1 85 ? 7.975 -9.238 2.229 1.00 13.72 85 VAL A CA 1
ATOM 646 C C . VAL A 1 85 ? 7.812 -9.824 0.868 1.00 13.76 85 VAL A C 1
ATOM 647 O O . VAL A 1 85 ? 6.947 -10.672 0.657 1.00 15.42 85 VAL A O 1
ATOM 651 N N . SER A 1 86 ? 8.656 -9.424 -0.099 1.00 13.07 86 SER A N 1
ATOM 652 C CA . SER A 1 86 ? 8.458 -9.893 -1.466 1.00 12.74 86 SER A CA 1
ATOM 653 C C . SER A 1 86 ? 8.724 -11.420 -1.559 1.00 15.42 86 SER A C 1
ATOM 654 O O . SER A 1 86 ? 7.991 -12.169 -2.260 1.00 14.66 86 SER A O 1
ATOM 657 N N . LEU A 1 87 ? 9.768 -11.922 -0.849 1.00 13.93 87 LEU A N 1
ATOM 658 C CA . LEU A 1 87 ? 10.020 -13.364 -0.875 1.00 13.15 87 LEU A CA 1
ATOM 659 C C . LEU A 1 87 ? 8.859 -14.139 -0.256 1.00 10.99 87 LEU A C 1
ATOM 660 O O . LEU A 1 87 ? 8.475 -15.207 -0.769 1.00 14.22 87 LEU A O 1
ATOM 665 N N . ALA A 1 88 ? 8.318 -13.625 0.852 1.00 13.31 88 ALA A N 1
ATOM 666 C CA . ALA A 1 88 ? 7.189 -14.334 1.483 1.00 12.72 88 ALA A CA 1
ATOM 667 C C . ALA A 1 88 ? 5.933 -14.308 0.548 1.00 12.69 88 ALA A C 1
ATOM 668 O O . ALA A 1 88 ? 5.289 -15.359 0.368 1.00 13.97 88 ALA A O 1
ATOM 670 N N . HIS A 1 89 ? 5.682 -13.173 -0.147 1.00 12.50 89 HIS A N 1
ATOM 671 C CA . HIS A 1 89 ? 4.522 -13.068 -0.994 1.00 14.33 89 HIS A CA 1
ATOM 672 C C . HIS A 1 89 ? 4.635 -14.033 -2.131 1.00 14.65 89 HIS A C 1
ATOM 673 O O . HIS A 1 89 ? 3.668 -14.824 -2.375 1.00 16.77 89 HIS A O 1
ATOM 680 N N . LEU A 1 90 ? 5.746 -14.000 -2.842 1.00 16.07 90 LEU A N 1
ATOM 681 C CA . LEU A 1 90 ? 5.848 -14.874 -4.072 1.00 17.46 90 LEU A CA 1
ATOM 682 C C . LEU A 1 90 ? 6.111 -16.327 -3.677 1.00 19.55 90 LEU A C 1
ATOM 683 O O . LEU A 1 90 ? 5.591 -17.215 -4.363 1.00 20.16 90 LEU A O 1
ATOM 688 N N . GLY A 1 91 ? 6.697 -16.589 -2.504 1.00 15.67 91 GLY A N 1
ATOM 689 C CA . GLY A 1 91 ? 6.905 -18.006 -2.205 1.00 17.88 91 GLY A CA 1
ATOM 690 C C . GLY A 1 91 ? 5.571 -18.674 -1.913 1.00 17.81 91 GLY A C 1
ATOM 691 O O . GLY A 1 91 ? 5.379 -19.797 -2.237 1.00 18.59 91 GLY A O 1
ATOM 692 N N . ALA A 1 92 ? 4.632 -17.940 -1.357 1.00 19.10 92 ALA A N 1
ATOM 693 C CA . ALA A 1 92 ? 3.316 -18.482 -0.978 1.00 22.22 92 ALA A CA 1
ATOM 694 C C . ALA A 1 92 ? 2.626 -18.993 -2.234 1.00 25.79 92 ALA A C 1
ATOM 695 O O . ALA A 1 92 ? 2.122 -20.118 -2.253 1.00 27.88 92 ALA A O 1
ATOM 697 N N . ILE A 1 93 ? 2.615 -18.163 -3.241 1.00 26.16 93 ILE A N 1
ATOM 698 C CA . ILE A 1 93 ? 1.879 -18.439 -4.462 1.00 29.69 93 ILE A CA 1
ATOM 699 C C . ILE A 1 93 ? 2.497 -19.641 -5.122 1.00 31.18 93 ILE A C 1
ATOM 700 O O . ILE A 1 93 ? 1.744 -20.528 -5.591 1.00 33.99 93 ILE A O 1
ATOM 705 N N . ARG A 1 94 ? 3.861 -19.671 -5.178 1.00 31.53 94 ARG A N 1
ATOM 706 C CA . ARG A 1 94 ? 4.632 -20.612 -5.957 1.00 29.98 94 ARG A CA 1
ATOM 707 C C . ARG A 1 94 ? 5.030 -21.897 -5.392 1.00 31.25 94 ARG A C 1
ATOM 708 O O . ARG A 1 94 ? 5.777 -22.602 -6.073 1.00 31.86 94 ARG A O 1
ATOM 716 N N . GLY A 1 95 ? 4.517 -22.184 -4.208 1.00 29.96 95 GLY A N 1
ATOM 717 C CA . GLY A 1 95 ? 4.724 -23.426 -3.529 1.00 32.22 95 GLY A CA 1
ATOM 718 C C . GLY A 1 95 ? 6.095 -23.598 -2.893 1.00 30.46 95 GLY A C 1
ATOM 719 O O . GLY A 1 95 ? 6.694 -24.722 -2.925 1.00 34.09 95 GLY A O 1
ATOM 720 N N . TYR A 1 96 ? 6.616 -22.525 -2.277 1.00 25.37 96 TYR A N 1
ATOM 721 C CA . TYR A 1 96 ? 7.886 -22.689 -1.560 1.00 22.18 96 TYR A CA 1
ATOM 722 C C . TYR A 1 96 ? 7.678 -22.324 -0.119 1.00 22.89 96 TYR A C 1
ATOM 723 O O . TYR A 1 96 ? 6.999 -21.313 0.130 1.00 23.45 96 TYR A O 1
ATOM 732 N N . LYS A 1 97 ? 8.233 -23.113 0.829 1.00 19.32 97 LYS A N 1
ATOM 733 C CA . LYS A 1 97 ? 8.274 -22.691 2.195 1.00 20.05 97 LYS A CA 1
ATOM 734 C C . LYS A 1 97 ? 9.307 -21.545 2.246 1.00 19.13 97 LYS A C 1
ATOM 735 O O . LYS A 1 97 ? 10.334 -21.604 1.550 1.00 18.79 97 LYS A O 1
ATOM 741 N N . VAL A 1 98 ? 8.961 -20.500 3.025 1.00 16.26 98 VAL A N 1
ATOM 742 C CA . VAL A 1 98 ? 9.892 -19.358 3.182 1.00 15.96 98 VAL A CA 1
ATOM 743 C C . VAL A 1 98 ? 10.176 -19.188 4.637 1.00 15.43 98 VAL A C 1
ATOM 744 O O . VAL A 1 98 ? 9.273 -19.144 5.468 1.00 16.06 98 VAL A O 1
ATOM 748 N N . ILE A 1 99 ? 11.478 -18.993 4.957 1.00 13.07 99 ILE A N 1
ATOM 749 C CA . ILE A 1 99 ? 11.873 -18.707 6.378 1.00 12.42 99 ILE A CA 1
ATOM 750 C C . ILE A 1 99 ? 12.564 -17.352 6.336 1.00 13.93 99 ILE A C 1
ATOM 751 O O . ILE A 1 99 ? 13.576 -17.180 5.607 1.00 14.15 99 ILE A O 1
ATOM 756 N N . ILE A 1 100 ? 12.033 -16.400 7.136 1.00 13.28 100 ILE A N 1
ATOM 757 C CA . ILE A 1 100 ? 12.696 -15.099 7.209 1.00 12.22 100 ILE A CA 1
ATOM 758 C C . ILE A 1 100 ? 13.135 -14.941 8.651 1.00 14.74 100 ILE A C 1
ATOM 759 O O . ILE A 1 100 ? 12.366 -15.143 9.572 1.00 15.21 100 ILE A O 1
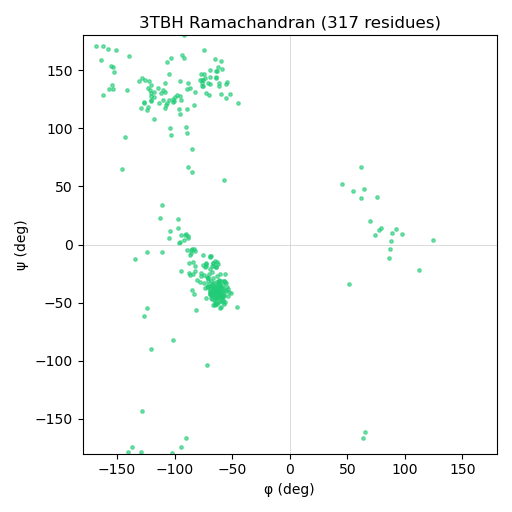ATOM 764 N N . THR A 1 101 ? 14.394 -14.561 8.849 1.00 14.96 101 THR A N 1
ATOM 765 C CA . THR A 1 101 ? 14.855 -14.292 10.246 1.00 15.37 101 THR A CA 1
ATOM 766 C C . THR A 1 101 ? 14.985 -12.809 10.486 1.00 14.29 101 THR A C 1
ATOM 767 O O . THR A 1 101 ? 15.356 -12.035 9.547 1.00 16.65 101 THR A O 1
ATOM 771 N N . MET A 1 102 ? 14.717 -12.357 11.727 1.00 16.56 102 MET A N 1
ATOM 772 C CA . MET A 1 102 ? 14.895 -10.922 12.039 1.00 18.50 102 MET A CA 1
ATOM 773 C C . MET A 1 102 ? 14.913 -10.830 13.550 1.00 19.11 102 MET A C 1
ATOM 774 O O . MET A 1 102 ? 14.416 -11.708 14.215 1.00 20.34 102 MET A O 1
ATOM 779 N N . PRO A 1 103 ? 15.470 -9.753 14.069 1.00 21.27 103 PRO A N 1
ATOM 780 C CA . PRO A 1 103 ? 15.474 -9.654 15.564 1.00 21.02 103 PRO A CA 1
ATOM 781 C C . PRO A 1 103 ? 14.110 -9.561 16.234 1.00 23.92 103 PRO A C 1
ATOM 782 O O . PRO A 1 103 ? 13.188 -9.054 15.642 1.00 23.34 103 PRO A O 1
ATOM 786 N N . GLU A 1 104 ? 13.982 -10.088 17.453 1.00 24.62 104 GLU A N 1
ATOM 787 C CA . GLU A 1 104 ? 12.689 -10.177 18.183 1.00 28.33 104 GLU A CA 1
ATOM 788 C C . GLU A 1 104 ? 12.079 -8.828 18.555 1.00 28.11 104 GLU A C 1
ATOM 789 O O . GLU A 1 104 ? 10.858 -8.770 18.924 1.00 27.94 104 GLU A O 1
ATOM 795 N N . SER A 1 105 ? 12.896 -7.788 18.442 1.00 27.98 105 SER A N 1
ATOM 796 C CA . SER A 1 105 ? 12.528 -6.408 18.832 1.00 30.63 105 SER A CA 1
ATOM 797 C C . SER A 1 105 ? 11.909 -5.714 17.667 1.00 29.52 105 SER A C 1
ATOM 798 O O . SER A 1 105 ? 11.493 -4.591 17.788 1.00 31.17 105 SER A O 1
ATOM 801 N N . MET A 1 106 ? 11.880 -6.358 16.525 1.00 29.61 106 MET A N 1
ATOM 802 C CA . MET A 1 106 ? 11.115 -5.757 15.370 1.00 29.99 106 MET A CA 1
ATOM 803 C C . MET A 1 106 ? 9.597 -5.611 15.642 1.00 29.10 106 MET A C 1
ATOM 804 O O . MET A 1 106 ? 8.992 -6.395 16.389 1.00 28.65 106 MET A O 1
ATOM 809 N N . SER A 1 107 ? 8.972 -4.630 14.971 1.00 29.30 107 SER A N 1
ATOM 810 C CA . SER A 1 107 ? 7.565 -4.266 15.209 1.00 28.46 107 SER A CA 1
ATOM 811 C C . SER A 1 107 ? 6.614 -5.382 14.829 1.00 28.47 107 SER A C 1
ATOM 812 O O . SER A 1 107 ? 6.919 -6.300 13.988 1.00 26.22 107 SER A O 1
ATOM 815 N N . LEU A 1 108 ? 5.402 -5.308 15.387 1.00 26.40 108 LEU A N 1
ATOM 816 C CA . LEU A 1 108 ? 4.450 -6.311 15.080 1.00 25.86 108 LEU A CA 1
ATOM 817 C C . LEU A 1 108 ? 4.119 -6.270 13.575 1.00 26.04 108 LEU A C 1
ATOM 818 O O . LEU A 1 108 ? 3.945 -7.331 12.948 1.00 26.51 108 LEU A O 1
ATOM 820 N N . GLU A 1 109 ? 4.069 -5.079 12.994 1.00 25.41 109 GLU A N 1
ATOM 821 C CA . GLU A 1 109 ? 3.690 -4.901 11.575 1.00 25.54 109 GLU A CA 1
ATOM 822 C C . GLU A 1 109 ? 4.622 -5.691 10.661 1.00 25.24 109 GLU A C 1
ATOM 823 O O . GLU A 1 109 ? 4.182 -6.288 9.628 1.00 21.79 109 GLU A O 1
ATOM 829 N N . ARG A 1 110 ? 5.916 -5.639 10.987 1.00 22.96 110 ARG A N 1
ATOM 830 C CA . ARG A 1 110 ? 6.896 -6.399 10.1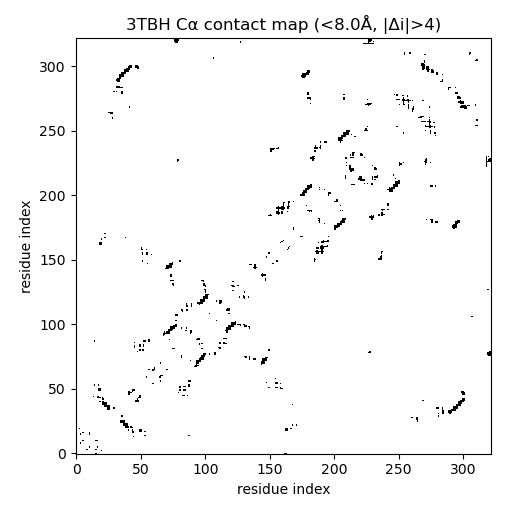39 1.00 22.79 110 ARG A CA 1
ATOM 831 C C . ARG A 1 110 ? 6.658 -7.937 10.199 1.00 24.51 110 ARG A C 1
ATOM 832 O O . ARG A 1 110 ? 6.536 -8.609 9.175 1.00 25.05 110 ARG A O 1
ATOM 840 N N . ARG A 1 111 ? 6.470 -8.475 11.426 1.00 22.70 111 ARG A N 1
ATOM 841 C CA . ARG A 1 111 ? 6.265 -9.887 11.581 1.00 22.44 111 ARG A CA 1
ATOM 842 C C . ARG A 1 111 ? 4.958 -10.275 11.006 1.00 22.16 111 ARG A C 1
ATOM 843 O O . ARG A 1 111 ? 4.843 -11.287 10.316 1.00 23.37 111 ARG A O 1
ATOM 851 N N . CYS A 1 112 ? 3.943 -9.467 11.285 1.00 21.83 112 CYS A N 1
ATOM 852 C CA . CYS A 1 112 ? 2.561 -9.797 10.835 1.00 22.45 112 CYS A CA 1
ATOM 853 C C . CYS A 1 112 ? 2.412 -9.878 9.334 1.00 19.60 112 CYS A C 1
ATOM 854 O O . CYS A 1 112 ? 1.862 -10.847 8.845 1.00 18.62 112 CYS A O 1
ATOM 857 N N . LEU A 1 113 ? 3.034 -8.967 8.606 1.00 19.46 113 LEU A N 1
ATOM 858 C CA . LEU A 1 113 ? 2.866 -8.969 7.133 1.00 17.13 113 LEU A CA 1
ATOM 859 C C . LEU A 1 113 ? 3.432 -10.275 6.564 1.00 18.29 113 LEU A C 1
ATOM 860 O O . LEU A 1 113 ? 2.824 -10.944 5.718 1.00 20.77 113 LEU A O 1
ATOM 865 N N . LEU A 1 114 ? 4.605 -10.700 7.087 1.00 14.74 114 LEU A N 1
ATOM 866 C CA . LEU A 1 114 ? 5.172 -11.951 6.583 1.00 14.73 114 LEU A CA 1
ATOM 867 C C . LEU A 1 114 ? 4.319 -13.152 6.954 1.00 15.84 114 LEU A C 1
ATOM 868 O O . LEU A 1 114 ? 4.163 -14.047 6.162 1.00 16.12 114 LEU A O 1
ATOM 873 N N . ARG A 1 115 ? 3.748 -13.159 8.161 1.00 15.10 115 ARG A N 1
ATOM 874 C CA . ARG A 1 115 ? 2.941 -14.326 8.557 1.00 17.05 115 ARG A CA 1
ATOM 875 C C . ARG A 1 115 ? 1.618 -14.412 7.797 1.00 16.39 115 ARG A C 1
ATOM 876 O O . ARG A 1 115 ? 1.103 -15.511 7.524 1.00 19.20 115 ARG A O 1
ATOM 884 N N . ILE A 1 116 ? 1.121 -13.244 7.402 1.00 16.83 116 ILE A N 1
ATOM 885 C CA . ILE A 1 116 ? -0.050 -13.259 6.519 1.00 17.83 116 ILE A CA 1
ATOM 886 C C . ILE A 1 116 ? 0.210 -14.070 5.266 1.00 16.76 116 ILE A C 1
ATOM 887 O O . ILE A 1 116 ? -0.718 -14.804 4.810 1.00 16.83 116 ILE A O 1
ATOM 892 N N . PHE A 1 117 ? 1.417 -14.005 4.660 1.00 16.63 117 PHE A N 1
ATOM 893 C CA . PHE A 1 117 ? 1.666 -14.819 3.469 1.00 16.13 117 PHE A CA 1
ATOM 894 C C . PHE A 1 117 ? 2.242 -16.196 3.798 1.00 17.42 117 PHE A C 1
ATOM 895 O O . PHE A 1 117 ? 2.566 -16.972 2.902 1.00 19.82 117 PHE A O 1
ATOM 903 N N . GLY A 1 118 ? 2.255 -16.531 5.108 1.00 16.98 118 GLY A N 1
ATOM 904 C CA . GLY A 1 118 ? 2.479 -17.903 5.499 1.00 19.90 118 GLY A CA 1
ATOM 905 C C . GLY A 1 118 ? 3.945 -18.209 5.662 1.00 18.17 118 GLY A C 1
ATOM 906 O O . GLY A 1 118 ? 4.318 -19.404 5.780 1.00 19.34 118 GLY A O 1
ATOM 907 N N . ALA A 1 119 ? 4.781 -17.196 5.633 1.00 15.60 119 ALA A N 1
ATOM 908 C CA . ALA A 1 119 ? 6.219 -17.436 5.880 1.00 15.84 119 ALA A CA 1
ATOM 909 C C . ALA A 1 119 ? 6.451 -17.819 7.356 1.00 17.13 119 ALA A C 1
ATOM 910 O O . ALA A 1 119 ? 5.742 -17.386 8.242 1.00 18.21 119 ALA A O 1
ATOM 912 N N . GLU A 1 120 ? 7.488 -18.622 7.603 1.00 16.28 120 GLU A N 1
ATOM 913 C CA . GLU A 1 120 ? 7.948 -18.864 8.989 1.00 16.45 120 GLU A CA 1
ATOM 914 C C . GLU A 1 120 ? 8.858 -17.710 9.359 1.00 18.17 120 GLU A C 1
ATOM 915 O O . GLU A 1 120 ? 9.850 -17.462 8.634 1.00 20.83 120 GLU A O 1
ATOM 921 N N . VAL A 1 121 ? 8.478 -16.981 10.415 1.00 17.08 121 VAL A N 1
ATOM 922 C CA . VAL A 1 121 ? 9.390 -15.928 10.888 1.00 16.79 121 VAL A CA 1
ATOM 923 C C . VAL A 1 121 ? 10.129 -16.430 12.107 1.00 19.46 121 VAL A C 1
ATOM 924 O O . VAL A 1 121 ? 9.491 -16.841 13.104 1.00 20.87 121 VAL A O 1
ATOM 928 N N . ILE A 1 122 ? 11.446 -16.395 12.068 1.00 17.78 122 ILE A N 1
ATOM 929 C CA . ILE A 1 122 ? 12.255 -16.801 13.204 1.00 19.33 122 ILE A CA 1
ATOM 930 C C . ILE A 1 122 ? 12.828 -15.539 13.804 1.00 18.39 122 ILE A C 1
ATOM 931 O O . ILE A 1 122 ? 13.547 -14.793 13.195 1.00 19.76 122 ILE A O 1
ATOM 936 N N . LEU A 1 123 ? 12.527 -15.311 15.082 1.00 18.67 123 LEU A N 1
ATOM 937 C CA . LEU A 1 123 ? 12.911 -14.076 15.754 1.00 20.33 123 LEU A CA 1
ATOM 938 C C . LEU A 1 123 ? 14.183 -14.418 16.575 1.00 20.24 123 LEU A C 1
ATOM 939 O O . LEU A 1 123 ? 14.226 -15.446 17.289 1.00 24.72 123 LEU A O 1
ATOM 944 N N . THR A 1 124 ? 15.212 -13.634 16.368 1.00 18.79 124 THR A N 1
ATOM 945 C CA . THR A 1 124 ? 16.536 -13.905 17.010 1.00 19.48 124 THR A CA 1
ATOM 946 C C . THR A 1 124 ? 16.713 -12.868 18.117 1.00 18.32 124 THR A C 1
ATOM 947 O O . THR A 1 124 ? 16.019 -11.823 18.203 1.00 19.77 124 THR A O 1
ATOM 951 N N . PRO A 1 125 ? 17.574 -13.230 19.081 1.00 19.93 125 PRO A N 1
ATOM 952 C CA . PRO A 1 125 ? 17.717 -12.357 20.269 1.00 19.24 125 PRO A CA 1
ATOM 953 C C . PRO A 1 125 ? 17.988 -10.891 19.987 1.00 19.96 125 PRO A C 1
ATOM 954 O O . PRO A 1 125 ? 18.862 -10.520 19.222 1.00 20.58 125 PRO A O 1
ATOM 958 N N . ALA A 1 126 ? 17.192 -10.027 20.626 1.00 20.60 126 ALA A N 1
ATOM 959 C CA . ALA A 1 126 ? 17.281 -8.632 20.403 1.00 20.37 126 ALA A CA 1
ATOM 960 C C . ALA A 1 126 ? 18.672 -8.009 20.561 1.00 19.82 126 ALA A C 1
ATOM 961 O O . ALA A 1 126 ? 19.117 -7.223 19.767 1.00 21.77 126 ALA A O 1
ATOM 963 N N . ALA A 1 127 ? 19.409 -8.451 21.593 1.00 20.89 127 ALA A N 1
ATOM 964 C CA . ALA A 1 127 ? 20.751 -7.957 21.842 1.00 21.87 127 ALA A CA 1
ATOM 965 C C . ALA A 1 127 ? 21.779 -8.330 20.760 1.00 22.86 127 ALA A C 1
ATOM 966 O O . ALA A 1 127 ? 22.833 -7.775 20.714 1.00 24.86 127 ALA A O 1
ATOM 968 N N . LEU A 1 128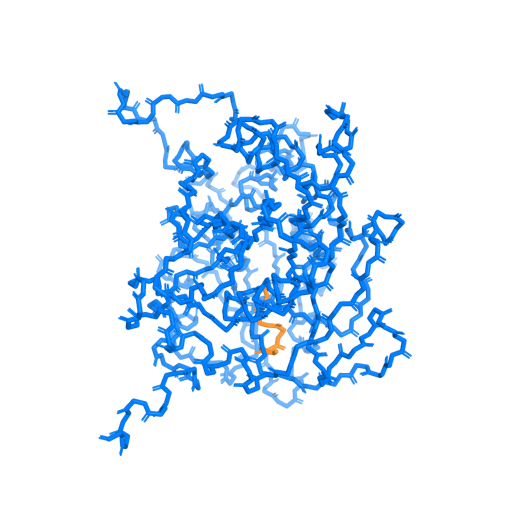 ? 21.488 -9.336 19.941 1.00 21.92 128 LEU A N 1
ATOM 969 C CA . LEU A 1 128 ? 22.411 -9.679 18.839 1.00 21.53 128 LEU A CA 1
ATOM 970 C C . LEU A 1 128 ? 22.163 -8.893 17.575 1.00 22.97 128 LEU A C 1
ATOM 971 O O . LEU A 1 128 ? 22.980 -8.917 16.650 1.00 24.30 128 LEU A O 1
ATOM 976 N N . GLY A 1 129 ? 21.063 -8.140 17.540 1.00 22.70 129 GLY A N 1
ATOM 977 C CA . GLY A 1 129 ? 20.845 -7.253 16.356 1.00 21.59 129 GLY A CA 1
ATOM 978 C C . GLY A 1 129 ? 20.682 -8.052 15.046 1.00 19.86 129 GLY A C 1
ATOM 979 O O . GLY A 1 129 ? 20.364 -9.252 15.032 1.00 20.26 129 GLY A O 1
ATOM 980 N N . MET A 1 130 ? 20.770 -7.294 13.970 1.00 19.95 130 MET A N 1
ATOM 981 C CA . MET A 1 130 ? 20.738 -7.878 12.630 1.00 20.23 130 MET A CA 1
ATOM 982 C C . MET A 1 130 ? 21.801 -8.943 12.467 1.00 21.08 130 MET A C 1
ATOM 983 O O . MET A 1 130 ? 21.563 -9.890 11.737 1.00 19.75 130 MET A O 1
ATOM 988 N N . LYS A 1 131 ? 22.970 -8.825 13.101 1.00 21.22 131 LYS A N 1
ATOM 989 C CA . LYS A 1 131 ? 23.974 -9.906 12.891 1.00 20.51 131 LYS A CA 1
ATOM 990 C C . LYS A 1 131 ? 23.472 -11.254 13.395 1.00 17.77 131 LYS A C 1
ATOM 991 O O . LYS A 1 131 ? 23.816 -12.312 12.796 1.00 17.15 131 LYS A O 1
ATOM 997 N N . GLY A 1 132 ? 22.659 -11.262 14.449 1.00 16.85 132 GLY A N 1
ATOM 998 C CA . GLY A 1 132 ? 22.166 -12.513 15.010 1.00 17.03 132 GLY A CA 1
ATOM 999 C C . GLY A 1 132 ? 21.183 -13.105 13.970 1.00 17.42 132 GLY A C 1
ATOM 1000 O O . GLY A 1 132 ? 21.075 -14.321 13.850 1.00 17.65 132 GLY A O 1
ATOM 1001 N N . ALA A 1 133 ? 20.382 -12.224 13.316 1.00 15.04 133 ALA A N 1
ATOM 1002 C CA . ALA A 1 133 ? 19.432 -12.788 12.358 1.00 14.96 133 ALA A CA 1
ATOM 1003 C C . ALA A 1 133 ? 20.212 -13.344 11.151 1.00 13.59 133 ALA A C 1
ATOM 1004 O O . ALA A 1 133 ? 19.841 -14.399 10.548 1.00 14.83 133 ALA A O 1
ATOM 1006 N N . VAL A 1 134 ? 21.220 -12.611 10.751 1.00 14.63 134 VAL A N 1
ATOM 1007 C CA . VAL A 1 134 ? 22.049 -13.107 9.587 1.00 14.93 134 VAL A CA 1
ATOM 1008 C C . VAL A 1 134 ? 22.657 -14.421 9.966 1.00 15.02 134 VAL A C 1
ATOM 1009 O O . VAL A 1 134 ? 22.688 -15.405 9.119 1.00 14.73 134 VAL A O 1
ATOM 1013 N N . ALA A 1 135 ? 23.191 -14.518 11.183 1.00 15.45 135 ALA A N 1
ATOM 1014 C CA . ALA A 1 135 ? 23.850 -15.770 11.569 1.00 15.34 135 ALA A CA 1
ATOM 1015 C C . ALA A 1 135 ? 22.846 -16.947 11.582 1.00 13.46 135 ALA A C 1
ATOM 1016 O O . ALA A 1 135 ? 23.167 -18.096 11.175 1.00 15.63 135 ALA A O 1
ATOM 1018 N N . MET A 1 136 ? 21.587 -16.713 12.023 1.00 13.44 136 MET A N 1
ATOM 1019 C CA . MET A 1 136 ? 20.614 -17.763 12.079 1.00 14.25 136 MET A CA 1
ATOM 1020 C C . MET A 1 136 ? 20.271 -18.220 10.656 1.00 15.29 136 MET A C 1
ATOM 1021 O O . MET A 1 136 ? 20.090 -19.393 10.458 1.00 14.54 136 MET A O 1
ATOM 1026 N N . ALA A 1 137 ? 20.131 -17.279 9.698 1.00 13.95 137 ALA A N 1
ATOM 1027 C CA . ALA A 1 137 ? 19.749 -17.692 8.333 1.00 12.55 137 ALA A CA 1
ATOM 1028 C C . ALA A 1 137 ? 20.896 -18.583 7.765 1.00 14.44 137 ALA A C 1
ATOM 1029 O O . ALA A 1 137 ? 20.606 -19.626 7.160 1.00 15.64 137 ALA A O 1
ATOM 1031 N N . LYS A 1 138 ? 22.142 -18.186 8.021 1.00 13.93 138 LYS A N 1
ATOM 1032 C CA . LYS A 1 138 ? 23.293 -18.972 7.521 1.00 12.89 138 LYS A CA 1
ATOM 1033 C C . LYS A 1 138 ? 23.305 -20.379 8.129 1.00 15.57 138 LYS A C 1
ATOM 1034 O O . LYS A 1 138 ? 23.699 -21.326 7.491 1.00 17.83 138 LYS A O 1
ATOM 1040 N N . LYS A 1 139 ? 22.931 -20.493 9.409 1.00 15.25 139 LYS A N 1
ATOM 1041 C CA . LYS A 1 139 ? 22.942 -21.745 10.126 1.00 15.87 139 LYS A CA 1
ATOM 1042 C C . LYS A 1 139 ? 21.906 -22.651 9.567 1.00 14.67 139 LYS A C 1
ATOM 1043 O O . LYS A 1 139 ? 22.146 -23.831 9.219 1.00 15.52 139 LYS A O 1
ATOM 1049 N N . ILE A 1 140 ? 20.715 -22.075 9.314 1.00 14.78 140 ILE A N 1
ATOM 1050 C CA . ILE A 1 140 ? 19.682 -22.884 8.651 1.00 14.28 140 ILE A CA 1
ATOM 1051 C C . ILE A 1 140 ? 20.050 -23.449 7.286 1.00 15.57 140 ILE A C 1
ATOM 1052 O O . ILE A 1 140 ? 19.785 -24.608 6.948 1.00 18.21 140 ILE A O 1
ATOM 1057 N N . VAL A 1 141 ? 20.674 -22.604 6.464 1.00 13.02 141 VAL A N 1
ATOM 1058 C CA . VAL A 1 141 ? 21.072 -23.018 5.112 1.00 14.33 141 VAL A CA 1
ATOM 1059 C C . VAL A 1 141 ? 22.230 -24.004 5.250 1.00 16.17 141 VAL A C 1
ATOM 1060 O O . VAL A 1 141 ? 22.304 -24.937 4.416 1.00 17.12 141 VAL A O 1
ATOM 1064 N N . ALA A 1 142 ? 23.112 -23.835 6.240 1.00 15.07 142 ALA A N 1
ATOM 1065 C CA . ALA A 1 142 ? 24.252 -24.803 6.341 1.00 15.42 142 ALA A CA 1
ATOM 1066 C C . ALA A 1 142 ? 23.702 -26.184 6.766 1.00 17.34 142 ALA A C 1
ATOM 1067 O O . ALA A 1 142 ? 24.195 -27.196 6.320 1.00 19.79 142 ALA A O 1
ATOM 1069 N N . ALA A 1 143 ? 22.699 -26.207 7.607 1.00 15.41 143 ALA A N 1
ATOM 1070 C CA . ALA A 1 143 ? 22.246 -27.467 8.224 1.00 17.23 143 ALA A CA 1
ATOM 1071 C C . ALA A 1 143 ? 21.330 -28.280 7.369 1.00 19.91 143 ALA A C 1
ATOM 1072 O O . ALA A 1 143 ? 21.301 -29.548 7.514 1.00 19.95 143 ALA A O 1
ATOM 1074 N N . ASN A 1 144 ? 20.660 -27.663 6.411 1.00 18.98 144 ASN A N 1
ATOM 1075 C CA . ASN A 1 144 ? 19.573 -28.311 5.689 1.00 19.74 144 ASN A CA 1
ATOM 1076 C C . ASN A 1 144 ? 19.831 -28.312 4.228 1.00 19.93 144 ASN A C 1
ATOM 1077 O O . ASN A 1 144 ? 19.973 -27.284 3.586 1.00 20.26 144 ASN A O 1
ATOM 1082 N N . PRO 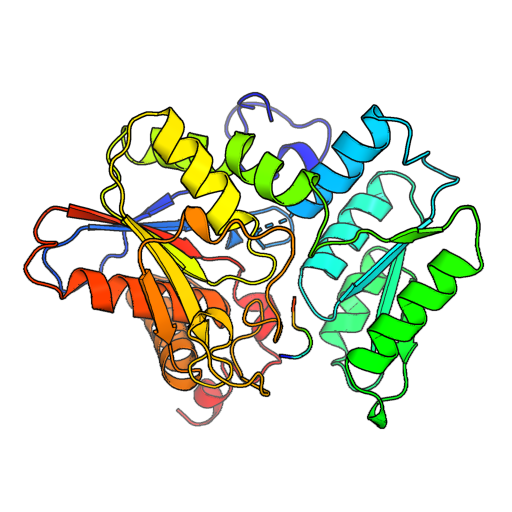A 1 145 ? 19.944 -29.484 3.593 1.00 21.05 145 PRO A N 1
ATOM 1083 C CA . PRO A 1 145 ? 20.284 -29.568 2.195 1.00 20.93 145 PRO A CA 1
ATOM 1084 C C . PRO A 1 145 ? 19.226 -28.909 1.249 1.00 22.07 145 PRO A C 1
ATOM 1085 O O . PRO A 1 145 ? 19.586 -28.406 0.158 1.00 26.68 145 PRO A O 1
ATOM 1089 N N . ASN A 1 146 ? 17.984 -28.873 1.691 1.00 21.40 146 ASN A N 1
ATOM 1090 C CA . ASN A 1 146 ? 16.924 -28.264 0.862 1.00 19.95 146 ASN A CA 1
ATOM 1091 C C . ASN A 1 146 ? 16.845 -26.717 1.037 1.00 19.57 146 ASN A C 1
ATOM 1092 O O . ASN A 1 146 ? 16.201 -26.046 0.176 1.00 19.77 146 ASN A O 1
ATOM 1097 N N . ALA A 1 147 ? 17.479 -26.199 2.091 1.00 17.24 147 ALA A N 1
ATOM 1098 C CA . ALA A 1 147 ? 17.470 -24.720 2.359 1.00 14.15 147 ALA A CA 1
ATOM 1099 C C . ALA A 1 147 ? 18.487 -23.989 1.557 1.00 17.11 147 ALA A C 1
ATOM 1100 O O . ALA A 1 147 ? 19.670 -24.367 1.487 1.00 17.72 147 ALA A O 1
ATOM 1102 N N . VAL A 1 148 ? 18.049 -22.878 0.888 1.00 16.31 148 VAL A N 1
ATOM 1103 C CA . VAL A 1 148 ? 18.941 -22.065 0.145 1.00 17.14 148 VAL A CA 1
ATOM 1104 C C . VAL A 1 148 ? 18.736 -20.602 0.526 1.00 14.45 148 VAL A C 1
ATOM 1105 O O . VAL A 1 148 ? 17.636 -20.161 0.798 1.00 15.19 148 VAL A O 1
ATOM 1109 N N . LEU A 1 149 ? 19.846 -19.886 0.609 1.00 14.73 149 LEU A N 1
ATOM 1110 C CA . LEU A 1 149 ? 19.762 -18.475 0.889 1.00 13.42 149 LEU A CA 1
ATOM 1111 C C . LEU A 1 149 ? 19.319 -17.673 -0.328 1.00 14.87 149 LEU A C 1
ATOM 1112 O O . LEU A 1 149 ? 19.852 -17.822 -1.443 1.00 15.82 149 LEU A O 1
ATOM 1117 N N . ALA A 1 150 ? 18.389 -16.713 -0.121 1.00 14.71 150 ALA A N 1
ATOM 1118 C CA . ALA A 1 150 ? 17.979 -15.856 -1.226 1.00 14.33 150 ALA A CA 1
ATOM 1119 C C . ALA A 1 150 ? 19.161 -15.034 -1.693 1.00 16.19 150 ALA A C 1
ATOM 1120 O O . ALA A 1 150 ? 19.325 -14.788 -2.883 1.00 15.49 150 ALA A O 1
ATOM 1122 N N . ASP A 1 151 ? 20.012 -14.664 -0.720 1.00 14.53 151 ASP A N 1
ATOM 1123 C CA . ASP A 1 151 ? 21.325 -14.057 -1.001 1.00 15.16 151 ASP A CA 1
ATOM 1124 C C . ASP A 1 151 ? 21.214 -12.696 -1.686 1.00 16.11 151 ASP A C 1
ATOM 1125 O O . ASP A 1 151 ? 21.905 -12.448 -2.673 1.00 16.98 151 ASP A O 1
ATOM 1130 N N . GLN A 1 152 ? 20.341 -11.816 -1.135 1.00 17.01 152 GLN A N 1
ATOM 1131 C CA . GLN A 1 152 ? 20.003 -10.566 -1.857 1.00 15.40 152 GLN A CA 1
ATOM 1132 C C . GLN A 1 152 ? 21.212 -9.660 -2.207 1.00 15.42 152 GLN A C 1
ATOM 1133 O O . GLN A 1 152 ? 21.117 -8.874 -3.174 1.00 16.11 152 GLN A O 1
ATOM 1139 N N . PHE A 1 153 ? 22.265 -9.684 -1.353 1.00 16.43 153 PHE A N 1
ATOM 1140 C CA . PHE A 1 153 ? 23.371 -8.757 -1.538 1.00 16.38 153 PHE A CA 1
ATOM 1141 C C . PHE A 1 153 ? 24.369 -9.304 -2.511 1.00 19.21 153 PHE A C 1
ATOM 1142 O O . PHE A 1 153 ? 25.322 -8.597 -2.839 1.00 18.84 153 PHE A O 1
ATOM 1150 N N . ALA A 1 154 ? 24.156 -10.550 -2.955 1.00 19.18 154 ALA A N 1
ATOM 1151 C CA . ALA A 1 154 ? 25.157 -11.133 -3.875 1.00 19.53 154 ALA A CA 1
ATOM 1152 C C . ALA A 1 154 ? 24.648 -11.833 -5.058 1.00 20.15 154 ALA A C 1
ATOM 1153 O O . ALA A 1 154 ? 25.410 -12.128 -6.014 1.00 22.80 154 ALA A O 1
ATOM 1155 N N . THR A 1 155 ? 23.341 -12.099 -5.073 1.00 19.67 155 THR A N 1
ATOM 1156 C CA . THR A 1 155 ? 22.811 -12.874 -6.192 1.00 17.33 155 THR A CA 1
ATOM 1157 C C . THR A 1 155 ? 23.001 -12.206 -7.539 1.00 17.66 155 THR A C 1
ATOM 1158 O O . THR A 1 155 ? 22.631 -11.034 -7.712 1.00 17.37 155 THR A O 1
ATOM 1162 N N . LYS A 1 156 ? 23.414 -12.997 -8.546 1.00 17.12 156 LYS A N 1
ATOM 1163 C CA . LYS A 1 156 ? 23.528 -12.406 -9.892 1.00 19.23 156 LYS A CA 1
ATOM 1164 C C . LYS A 1 156 ? 22.150 -12.004 -10.472 1.00 18.76 156 LYS A C 1
ATOM 1165 O O . LYS A 1 156 ? 22.069 -11.177 -11.447 1.00 21.85 156 LYS A O 1
ATOM 1171 N N . TYR A 1 157 ? 21.074 -12.510 -9.877 1.00 15.28 157 TYR A N 1
ATOM 1172 C CA . TYR A 1 157 ? 19.714 -12.261 -10.474 1.00 15.51 157 TYR A CA 1
ATOM 1173 C C . TYR A 1 157 ? 19.325 -10.795 -10.231 1.00 16.53 157 TYR A C 1
ATOM 1174 O O . TYR A 1 157 ? 18.444 -10.260 -10.964 1.00 15.48 157 TYR A O 1
ATOM 1183 N N . ASN A 1 158 ? 20.016 -10.084 -9.307 1.00 14.69 158 ASN A N 1
ATOM 1184 C CA . ASN A 1 158 ? 19.456 -8.761 -8.825 1.00 15.45 158 ASN A CA 1
ATOM 1185 C C . ASN A 1 158 ? 19.768 -7.668 -9.803 1.00 15.58 158 ASN A C 1
ATOM 1186 O O . ASN A 1 158 ? 18.845 -7.038 -10.381 1.00 15.28 158 ASN A O 1
ATOM 1191 N N . ALA A 1 159 ? 21.038 -7.442 -10.126 1.00 16.29 159 ALA A N 1
ATOM 1192 C CA . ALA A 1 159 ? 21.367 -6.465 -11.166 1.00 16.08 159 ALA A CA 1
ATOM 1193 C C . ALA A 1 159 ? 20.773 -6.881 -12.487 1.00 16.87 159 ALA A C 1
ATOM 1194 O O . ALA A 1 159 ? 20.338 -6.016 -13.228 1.00 17.30 159 ALA A O 1
ATOM 1196 N N . LEU A 1 160 ? 20.683 -8.205 -12.755 1.00 13.81 160 LEU A N 1
ATOM 1197 C CA . LEU A 1 160 ? 20.158 -8.566 -14.072 1.00 14.92 160 LEU A CA 1
ATOM 1198 C C . LEU A 1 160 ? 18.715 -8.135 -14.294 1.00 14.55 160 LEU A C 1
ATOM 1199 O O . LEU A 1 160 ? 18.396 -7.631 -15.352 1.00 14.15 160 LEU A O 1
ATOM 1204 N N . ILE A 1 161 ? 17.855 -8.399 -13.315 1.00 14.52 161 ILE A N 1
ATOM 1205 C CA . ILE A 1 161 ? 16.423 -8.053 -13.529 1.00 14.16 161 ILE A CA 1
ATOM 1206 C C . ILE A 1 161 ? 16.272 -6.538 -13.775 1.00 14.39 161 ILE A C 1
ATOM 1207 O O . ILE A 1 161 ? 15.445 -6.123 -14.604 1.00 15.00 161 ILE A O 1
ATOM 1212 N N . HIS A 1 162 ? 17.088 -5.719 -13.092 1.00 12.82 162 HIS A N 1
ATOM 1213 C CA . HIS A 1 162 ? 16.983 -4.305 -13.341 1.00 13.51 162 HIS A CA 1
ATOM 1214 C C . HIS A 1 162 ? 17.529 -3.863 -14.693 1.00 13.97 162 HIS A C 1
ATOM 1215 O O . HIS A 1 162 ? 17.002 -3.000 -15.306 1.00 14.15 162 HIS A O 1
ATOM 1222 N N . GLU A 1 163 ? 18.514 -4.600 -15.239 1.00 12.86 163 GLU A N 1
ATOM 1223 C CA . GLU A 1 163 ? 19.048 -4.353 -16.584 1.00 12.16 163 GLU A CA 1
ATOM 1224 C C . GLU A 1 163 ? 17.980 -4.772 -17.629 1.00 13.12 163 GLU A C 1
ATOM 1225 O O . GLU A 1 163 ? 17.896 -4.100 -18.689 1.00 14.87 163 GLU A O 1
ATOM 1231 N N . GLU A 1 164 ? 17.248 -5.827 -17.344 1.00 13.97 164 GLU A N 1
ATOM 1232 C CA . GLU A 1 164 ? 16.264 -6.386 -18.335 1.00 14.39 164 GLU A CA 1
ATOM 1233 C C . GLU A 1 164 ? 14.937 -5.649 -18.285 1.00 16.12 164 GLU A C 1
ATOM 1234 O O . GLU A 1 164 ? 14.209 -5.679 -19.271 1.00 18.97 164 GLU A O 1
ATOM 1240 N N . THR A 1 165 ? 14.582 -5.030 -17.128 1.00 15.60 165 THR A N 1
ATOM 1241 C CA . THR A 1 165 ? 13.215 -4.432 -16.979 1.00 15.53 165 THR A CA 1
ATOM 1242 C C . THR A 1 165 ? 13.196 -2.971 -16.543 1.00 13.58 165 THR A C 1
ATOM 1243 O O . THR A 1 165 ? 12.843 -2.105 -17.326 1.00 15.58 165 THR A O 1
ATOM 1247 N N . THR A 1 166 ? 13.727 -2.657 -15.375 1.00 11.86 166 THR A N 1
ATOM 1248 C CA . THR A 1 166 ? 13.680 -1.307 -14.867 1.00 13.31 166 THR A CA 1
ATOM 1249 C C . THR A 1 166 ? 14.322 -0.284 -15.798 1.00 13.65 166 THR A C 1
ATOM 1250 O O . THR A 1 166 ? 13.776 0.766 -16.080 1.00 13.57 166 THR A O 1
ATOM 1254 N N . GLY A 1 167 ? 15.527 -0.601 -16.237 1.00 14.70 167 GLY A N 1
ATOM 1255 C CA . GLY A 1 167 ? 16.267 0.302 -17.079 1.00 14.63 167 GLY A CA 1
ATOM 1256 C C . GLY A 1 167 ? 15.614 0.496 -18.449 1.00 15.53 167 GLY A C 1
ATOM 1257 O O . GLY A 1 167 ? 15.402 1.631 -18.807 1.00 15.67 167 GLY A O 1
ATOM 1258 N N . PRO A 1 168 ? 15.294 -0.572 -19.180 1.00 15.40 168 PRO A N 1
ATOM 1259 C CA . PRO A 1 168 ? 14.571 -0.377 -20.458 1.00 15.75 168 PRO A CA 1
ATOM 1260 C C . PRO A 1 168 ? 13.255 0.338 -20.281 1.00 16.83 168 PRO A C 1
ATOM 1261 O O . PRO A 1 168 ? 12.873 1.126 -21.163 1.00 17.12 168 PRO A O 1
ATOM 1265 N N . GLU A 1 169 ? 12.533 0.103 -19.146 1.00 14.80 169 GLU A N 1
ATOM 1266 C CA . GLU A 1 169 ? 11.294 0.935 -18.946 1.00 14.37 169 GLU A CA 1
ATOM 1267 C C . GLU A 1 169 ? 11.614 2.429 -18.867 1.00 15.50 169 GLU A C 1
ATOM 1268 O O . GLU A 1 169 ? 10.958 3.241 -19.502 1.00 15.74 169 GLU A O 1
ATOM 1274 N N . ILE A 1 170 ? 12.599 2.817 -18.059 1.00 13.60 170 ILE A N 1
ATOM 1275 C CA . ILE A 1 170 ? 12.984 4.186 -17.918 1.00 14.71 170 ILE A CA 1
ATOM 1276 C C . ILE A 1 170 ? 13.388 4.810 -19.300 1.00 14.92 170 ILE A C 1
ATOM 1277 O O . ILE A 1 170 ? 12.959 5.933 -19.638 1.00 15.02 170 ILE A O 1
ATOM 1282 N N . TRP A 1 171 ? 14.144 4.017 -20.047 1.00 15.92 171 TRP A N 1
ATOM 1283 C CA . TRP A 1 171 ? 14.592 4.428 -21.357 1.00 18.01 171 TRP A CA 1
ATOM 1284 C C . TRP A 1 171 ? 13.365 4.725 -22.268 1.00 17.40 171 TRP A C 1
ATOM 1285 O O . TRP A 1 171 ? 13.321 5.817 -22.903 1.00 16.62 171 TRP A O 1
ATOM 1296 N N . GLU A 1 172 ? 12.341 3.850 -22.257 1.00 15.75 172 GLU A N 1
ATOM 1297 C CA . GLU A 1 172 ? 11.152 4.087 -23.055 1.00 17.15 172 GLU A CA 1
ATOM 1298 C C . GLU A 1 172 ? 10.387 5.262 -22.508 1.00 17.68 172 GLU A C 1
ATOM 1299 O O . GLU A 1 172 ? 9.971 6.225 -23.233 1.00 18.26 172 GLU A O 1
ATOM 1305 N N . GLN A 1 173 ? 10.202 5.286 -21.199 1.00 14.58 173 GLN A N 1
ATOM 1306 C CA . GLN A 1 173 ? 9.417 6.409 -20.689 1.00 14.97 173 GLN A CA 1
ATOM 1307 C C . GLN A 1 173 ? 9.962 7.798 -20.853 1.00 13.31 173 GLN A C 1
ATOM 1308 O O . GLN A 1 173 ? 9.209 8.737 -21.128 1.00 15.22 173 GLN A O 1
ATOM 1314 N N . THR A 1 174 ? 11.272 7.912 -20.807 1.00 14.35 174 THR A N 1
ATOM 1315 C CA . THR A 1 174 ? 11.961 9.224 -20.945 1.00 15.67 174 THR A CA 1
ATOM 1316 C C . THR A 1 174 ? 12.252 9.533 -22.438 1.00 17.07 174 THR A C 1
ATOM 1317 O O . THR A 1 174 ? 12.893 10.563 -22.668 1.00 18.68 174 THR A O 1
ATOM 1321 N N . ASN A 1 175 ? 11.773 8.708 -23.336 1.00 17.26 175 ASN A N 1
ATOM 1322 C CA . ASN A 1 175 ? 12.029 8.933 -24.790 1.00 19.08 175 ASN A CA 1
ATOM 1323 C C . ASN A 1 175 ? 13.530 9.032 -25.017 1.00 22.08 175 ASN A C 1
ATOM 1324 O O . ASN A 1 175 ? 14.046 9.961 -25.757 1.00 22.08 175 ASN A O 1
ATOM 1329 N N . HIS A 1 176 ? 14.244 8.091 -24.415 1.00 20.51 176 HIS A N 1
ATOM 1330 C CA . HIS A 1 176 ? 15.643 7.823 -24.715 1.00 25.98 176 HIS A CA 1
ATOM 1331 C C . HIS A 1 176 ? 16.447 9.025 -24.402 1.00 27.15 176 HIS A C 1
ATOM 1332 O O . HIS A 1 176 ? 17.396 9.377 -25.166 1.00 30.88 176 HIS A O 1
ATOM 1339 N N . ASN A 1 177 ? 16.131 9.703 -23.298 1.00 25.51 177 ASN A N 1
ATOM 1340 C CA . ASN A 1 177 ? 16.759 10.922 -22.908 1.00 27.23 177 ASN A CA 1
ATOM 1341 C C . ASN A 1 177 ? 16.937 10.997 -21.382 1.00 25.69 177 ASN A C 1
ATOM 1342 O O . ASN A 1 177 ? 16.044 11.442 -20.643 1.00 25.59 177 ASN A O 1
ATOM 1347 N N . VAL A 1 178 ? 18.114 10.545 -20.899 1.00 22.97 178 VAL A N 1
ATOM 1348 C CA . VAL A 1 178 ? 18.504 10.551 -19.433 1.00 19.67 178 VAL A CA 1
ATOM 1349 C C . VAL A 1 178 ? 19.864 11.198 -19.241 1.00 19.91 178 VAL A C 1
ATOM 1350 O O . VAL A 1 178 ? 20.807 10.704 -19.799 1.00 19.82 178 VAL A O 1
ATOM 1354 N N . ASP A 1 179 ? 19.941 12.290 -18.515 1.00 18.22 179 ASP A N 1
ATOM 1355 C CA . ASP A 1 179 ? 21.246 12.927 -18.230 1.00 17.24 179 ASP A CA 1
ATOM 1356 C C . ASP A 1 179 ? 21.837 12.491 -16.921 1.00 18.50 179 ASP A C 1
ATOM 1357 O O . ASP A 1 179 ? 23.060 12.627 -16.720 1.00 19.97 179 ASP A O 1
ATOM 1362 N N . CYS A 1 180 ? 20.998 12.008 -15.967 1.00 17.58 180 CYS A N 1
ATOM 1363 C CA . CYS A 1 180 ? 21.539 11.607 -14.706 1.00 16.79 180 CYS A CA 1
ATOM 1364 C C . CYS A 1 180 ? 20.527 10.563 -14.181 1.00 15.91 180 CYS A C 1
ATOM 1365 O O . CYS A 1 180 ? 19.310 10.765 -14.344 1.00 17.07 180 CYS A O 1
ATOM 1368 N N . PHE A 1 181 ? 21.060 9.466 -13.618 1.00 14.66 181 PHE A N 1
ATOM 1369 C CA . PHE A 1 181 ? 20.235 8.471 -12.901 1.00 13.61 181 PHE A CA 1
ATOM 1370 C C . PHE A 1 181 ? 20.770 8.418 -11.496 1.00 13.78 181 PHE A C 1
ATOM 1371 O O . PHE A 1 181 ? 21.974 8.122 -11.266 1.00 15.48 181 PHE A O 1
ATOM 1379 N N . ILE A 1 182 ? 19.916 8.631 -10.515 1.00 14.56 182 ILE A N 1
ATOM 1380 C CA . ILE A 1 182 ? 20.311 8.659 -9.115 1.00 13.77 182 ILE A CA 1
ATOM 1381 C C . ILE A 1 182 ? 19.545 7.578 -8.343 1.00 16.36 182 ILE A C 1
ATOM 1382 O O . ILE A 1 182 ? 18.305 7.518 -8.462 1.00 15.52 182 ILE A O 1
ATOM 1387 N N . ALA A 1 183 ? 20.252 6.734 -7.530 1.00 15.11 183 ALA A N 1
ATOM 1388 C CA . ALA A 1 183 ? 19.476 5.842 -6.664 1.00 13.95 183 ALA A CA 1
ATOM 1389 C C . ALA A 1 183 ? 20.275 5.458 -5.427 1.00 15.02 183 ALA A C 1
ATOM 1390 O O . ALA A 1 183 ? 21.501 5.225 -5.490 1.00 15.69 183 ALA A O 1
ATOM 1392 N N . GLY A 1 184 ? 19.595 5.543 -4.260 1.00 15.53 184 GLY A N 1
ATOM 1393 C CA . GLY A 1 184 ? 20.186 4.941 -3.058 1.00 14.20 184 GLY A CA 1
ATOM 1394 C C . GLY A 1 184 ? 20.527 3.473 -3.220 1.00 15.93 184 GLY A C 1
ATOM 1395 O O . GLY A 1 184 ? 19.790 2.693 -3.920 1.00 16.98 184 GLY A O 1
ATOM 1396 N N . VAL A 1 185 ? 21.697 3.077 -2.696 1.00 13.79 185 VAL A N 1
ATOM 1397 C CA . VAL A 1 185 ? 22.135 1.705 -2.768 1.00 15.31 185 VAL A CA 1
ATOM 1398 C C . VAL A 1 185 ? 21.811 0.906 -1.524 1.00 15.40 185 VAL A C 1
ATOM 1399 O O . VAL A 1 185 ? 22.275 1.242 -0.412 1.00 17.21 185 VAL A O 1
ATOM 1403 N N . GLY A 1 186 ? 20.965 -0.127 -1.685 1.00 14.73 186 GLY A N 1
ATOM 1404 C CA . GLY A 1 186 ? 20.682 -1.080 -0.610 1.00 15.54 186 GLY A CA 1
ATOM 1405 C C . GLY A 1 186 ? 21.506 -2.298 -0.910 1.00 16.08 186 GLY A C 1
ATOM 1406 O O . GLY A 1 186 ? 22.686 -2.474 -0.455 1.00 17.68 186 GLY A O 1
ATOM 1407 N N . THR A 1 187 ? 20.964 -3.129 -1.800 1.00 14.89 187 THR A N 1
ATOM 1408 C CA . THR A 1 187 ? 21.776 -4.223 -2.412 1.00 15.19 187 THR A CA 1
ATOM 1409 C C . THR A 1 187 ? 22.615 -3.721 -3.584 1.00 15.91 187 THR A C 1
ATOM 1410 O O . THR A 1 187 ? 23.565 -4.362 -3.995 1.00 16.61 187 THR A O 1
ATOM 1414 N N . GLY A 1 188 ? 22.252 -2.563 -4.130 1.00 16.82 188 GLY A N 1
ATOM 1415 C CA . GLY A 1 188 ? 22.903 -2.064 -5.305 1.00 14.98 188 GLY A CA 1
ATOM 1416 C C . GLY A 1 188 ? 22.339 -2.539 -6.665 1.00 15.29 188 GLY A C 1
ATOM 1417 O O . GLY A 1 188 ? 22.840 -2.112 -7.711 1.00 16.63 188 GLY A O 1
ATOM 1418 N N . GLY A 1 189 ? 21.346 -3.423 -6.617 1.00 14.59 189 GLY A N 1
ATOM 1419 C CA . GLY A 1 189 ? 20.796 -4.000 -7.857 1.00 15.44 189 GLY A CA 1
ATOM 1420 C C . GLY A 1 189 ? 20.173 -2.934 -8.785 1.00 14.87 189 GLY A C 1
ATOM 1421 O O . GLY A 1 189 ? 20.380 -2.985 -10.000 1.00 16.02 189 GLY A O 1
ATOM 1422 N N . THR A 1 190 ? 19.371 -2.057 -8.179 1.00 14.44 190 THR A N 1
ATOM 1423 C CA . THR A 1 190 ? 18.650 -1.044 -8.994 1.00 14.12 190 THR A CA 1
ATOM 1424 C C . THR A 1 190 ? 19.722 -0.179 -9.712 1.00 13.36 190 THR A C 1
ATOM 1425 O O . THR A 1 190 ? 19.692 -0.019 -10.972 1.00 14.33 190 THR A O 1
ATOM 1429 N N . LEU A 1 191 ? 20.651 0.400 -8.943 1.00 13.08 191 LEU A N 1
ATOM 1430 C CA . LEU A 1 191 ? 21.642 1.298 -9.635 1.00 13.78 191 LEU A CA 1
ATOM 1431 C C . LEU A 1 191 ? 22.466 0.539 -10.673 1.00 14.64 191 LEU A C 1
ATOM 1432 O O . LEU A 1 191 ? 22.641 1.045 -11.829 1.00 14.81 191 LEU A O 1
ATOM 1437 N N . THR A 1 192 ? 22.887 -0.677 -10.304 1.00 13.64 192 THR A N 1
ATOM 1438 C CA . THR A 1 192 ? 23.803 -1.420 -11.224 1.00 13.28 192 THR A CA 1
ATOM 1439 C C . THR A 1 192 ? 23.082 -1.774 -12.556 1.00 14.68 192 THR A C 1
ATOM 1440 O O . THR A 1 192 ? 23.646 -1.583 -13.641 1.00 15.53 192 THR A O 1
ATOM 1444 N N . GLY A 1 193 ? 21.883 -2.371 -12.431 1.00 13.45 193 GLY A N 1
ATOM 1445 C CA . GLY A 1 193 ? 21.145 -2.930 -13.582 1.00 15.76 193 GLY A CA 1
ATOM 1446 C C . GLY A 1 193 ? 20.694 -1.760 -14.454 1.00 14.11 193 GLY A C 1
ATOM 1447 O O . GLY A 1 193 ? 20.820 -1.753 -15.725 1.00 13.47 193 GLY A O 1
ATOM 1448 N N . VAL A 1 194 ? 20.199 -0.658 -13.848 1.00 13.81 194 VAL A N 1
ATOM 1449 C CA . VAL A 1 194 ? 19.762 0.483 -14.691 1.00 13.16 194 VAL A CA 1
ATOM 1450 C C . VAL A 1 194 ? 20.977 1.135 -15.405 1.00 14.37 194 VAL A C 1
ATOM 1451 O O . VAL A 1 194 ? 20.932 1.472 -16.643 1.00 17.03 194 VAL A O 1
ATOM 1455 N N . ALA A 1 195 ? 22.096 1.211 -14.673 1.00 15.03 195 ALA A N 1
ATOM 1456 C CA . ALA A 1 195 ? 23.266 1.869 -15.255 1.00 16.69 195 ALA A CA 1
ATOM 1457 C C . ALA A 1 195 ? 23.753 1.040 -16.445 1.00 16.40 195 ALA A C 1
ATOM 1458 O O . ALA A 1 195 ? 24.104 1.639 -17.481 1.00 17.30 195 ALA A O 1
ATOM 1460 N N . ARG A 1 196 ? 23.718 -0.270 -16.298 1.00 16.04 196 ARG A N 1
ATOM 1461 C CA . ARG A 1 196 ? 24.092 -1.104 -17.446 1.00 17.01 196 ARG A CA 1
ATOM 1462 C C . ARG A 1 196 ? 23.215 -0.977 -18.616 1.00 17.87 196 ARG A C 1
ATOM 1463 O O . ARG A 1 196 ? 23.690 -0.881 -19.793 1.00 18.84 196 ARG A O 1
ATOM 1471 N N . ALA A 1 197 ? 21.888 -0.989 -18.360 1.00 16.11 197 ALA A N 1
ATOM 1472 C CA . ALA A 1 197 ? 20.990 -0.814 -19.458 1.00 16.94 197 ALA A CA 1
ATOM 1473 C C . ALA A 1 197 ? 21.227 0.528 -20.187 1.00 17.80 197 ALA A C 1
ATOM 1474 O O . ALA A 1 197 ? 21.192 0.581 -21.456 1.00 20.80 197 ALA A O 1
ATOM 1476 N N . LEU A 1 198 ? 21.382 1.612 -19.447 1.00 17.11 198 LEU A N 1
ATOM 1477 C CA . LEU A 1 198 ? 21.516 2.943 -20.034 1.00 18.55 198 LEU A CA 1
ATOM 1478 C C . LEU A 1 198 ? 22.783 3.007 -20.865 1.00 19.97 198 LEU A C 1
ATOM 1479 O O . LEU A 1 198 ? 22.747 3.571 -21.968 1.00 18.47 198 LEU A O 1
ATOM 1484 N N . LYS A 1 199 ? 23.851 2.406 -20.348 1.00 18.29 199 LYS A N 1
ATOM 1485 C CA . LYS A 1 199 ? 25.142 2.506 -21.096 1.00 20.57 199 LYS A CA 1
ATOM 1486 C C . LYS A 1 199 ? 25.088 1.730 -22.392 1.00 20.74 199 LYS A C 1
ATOM 1487 O O . LYS A 1 199 ? 25.621 2.218 -23.467 1.00 21.39 199 LYS A O 1
ATOM 1493 N N . LYS A 1 200 ? 24.386 0.602 -22.384 1.00 21.20 200 LYS A N 1
ATOM 1494 C CA . LYS A 1 200 ? 24.269 -0.241 -23.602 1.00 22.24 200 LYS A CA 1
ATOM 1495 C C . LYS A 1 200 ? 23.413 0.444 -24.652 1.00 23.11 200 LYS A C 1
ATOM 1496 O O . LYS A 1 200 ? 23.544 0.193 -25.884 1.00 24.71 200 LYS A O 1
ATOM 1502 N N . MET A 1 201 ? 22.516 1.334 -24.197 1.00 21.55 201 MET A N 1
ATOM 1503 C CA . MET A 1 201 ? 21.667 2.055 -25.119 1.00 23.62 201 MET A CA 1
ATOM 1504 C C . MET A 1 201 ? 22.385 3.271 -25.630 1.00 22.62 201 MET A C 1
ATOM 1505 O O . MET A 1 201 ? 21.803 4.008 -26.415 1.00 24.88 201 MET A O 1
ATOM 1510 N N . GLY A 1 202 ? 23.593 3.544 -25.133 1.00 23.89 202 GLY A N 1
ATOM 1511 C CA . GLY A 1 202 ? 24.379 4.669 -25.626 1.00 22.39 202 GLY A CA 1
ATOM 1512 C C . GLY A 1 202 ? 24.172 5.935 -24.843 1.00 25.52 202 GLY A C 1
ATOM 1513 O O . GLY A 1 202 ? 24.607 7.041 -25.245 1.00 26.31 202 GLY A O 1
ATOM 1514 N N . SER A 1 203 ? 23.528 5.782 -23.662 1.00 21.91 203 SER A N 1
ATOM 1515 C CA . SER A 1 203 ? 23.287 6.983 -22.851 1.00 20.86 203 SER A CA 1
ATOM 1516 C C . SER A 1 203 ? 24.578 7.420 -22.165 1.00 19.00 203 SER A C 1
ATOM 1517 O O . SER A 1 203 ? 25.285 6.608 -21.616 1.00 23.58 203 SER A O 1
ATOM 1520 N N . HIS A 1 204 ? 24.816 8.721 -22.132 1.00 22.27 204 HIS A N 1
ATOM 1521 C CA . HIS A 1 204 ? 25.904 9.290 -21.407 1.00 24.67 204 HIS A CA 1
ATOM 1522 C C . HIS A 1 204 ? 25.448 9.790 -20.030 1.00 23.08 204 HIS A C 1
ATOM 1523 O O . HIS A 1 204 ? 26.150 10.525 -19.373 1.00 23.48 204 HIS A O 1
ATOM 1530 N N . ALA A 1 205 ? 24.327 9.233 -19.548 1.00 19.43 205 ALA A N 1
ATOM 1531 C CA . ALA A 1 205 ? 23.885 9.636 -18.211 1.00 17.95 205 ALA A CA 1
ATOM 1532 C C . ALA A 1 205 ? 24.951 9.464 -17.171 1.00 17.61 205 ALA A C 1
ATOM 1533 O O . ALA A 1 205 ? 25.661 8.401 -17.157 1.00 19.09 205 ALA A O 1
ATOM 1535 N N . ARG A 1 206 ? 25.066 10.416 -16.234 1.00 17.40 206 ARG A N 1
ATOM 1536 C CA . ARG A 1 206 ? 25.881 10.236 -15.023 1.00 18.43 206 ARG A CA 1
ATOM 1537 C C . ARG A 1 206 ? 25.129 9.389 -14.050 1.00 18.42 206 ARG A C 1
ATOM 1538 O O . ARG A 1 206 ? 23.915 9.515 -13.959 1.00 18.48 206 ARG A O 1
ATOM 1546 N N . ILE A 1 207 ? 25.850 8.524 -13.383 1.00 15.26 207 ILE A N 1
ATOM 1547 C CA . ILE A 1 207 ? 25.261 7.560 -12.464 1.00 14.44 207 ILE A CA 1
ATOM 1548 C C . ILE A 1 207 ? 25.657 7.965 -11.068 1.00 14.62 207 ILE A C 1
ATOM 1549 O O . ILE A 1 207 ? 26.833 8.072 -10.678 1.00 16.58 207 ILE A O 1
ATOM 1554 N N . VAL A 1 208 ? 24.649 8.167 -10.202 1.00 13.73 208 VAL A N 1
ATOM 1555 C CA . VAL A 1 208 ? 24.954 8.693 -8.898 1.00 12.76 208 VAL A CA 1
ATOM 1556 C C . VAL A 1 208 ? 24.345 7.759 -7.838 1.00 15.00 208 VAL A C 1
ATOM 1557 O O . VAL A 1 208 ? 23.176 7.484 -7.842 1.00 14.40 208 VAL A O 1
ATOM 1561 N N . ALA A 1 209 ? 25.165 7.240 -6.979 1.00 12.16 209 ALA A N 1
ATOM 1562 C CA . ALA A 1 209 ? 24.779 6.407 -5.825 1.00 13.37 209 ALA A CA 1
ATOM 1563 C C . ALA A 1 209 ? 24.514 7.246 -4.623 1.00 14.75 209 ALA A C 1
ATOM 1564 O O . ALA A 1 209 ? 25.351 8.062 -4.269 1.00 16.73 209 ALA A O 1
ATOM 1566 N N . VAL A 1 210 ? 23.418 6.983 -3.921 1.00 13.20 210 VAL A N 1
ATOM 1567 C CA . VAL A 1 210 ? 23.154 7.742 -2.688 1.00 14.13 210 VAL A CA 1
ATOM 1568 C C . VAL A 1 210 ? 23.364 6.822 -1.493 1.00 12.92 210 VAL A C 1
ATOM 1569 O O . VAL A 1 210 ? 23.036 5.643 -1.514 1.00 13.18 210 VAL A O 1
ATOM 1573 N N . GLU A 1 211 ? 23.993 7.346 -0.428 1.00 14.18 211 GLU A N 1
ATOM 1574 C CA . GLU A 1 211 ? 24.159 6.558 0.787 1.00 15.01 211 GLU A CA 1
ATOM 1575 C C . GLU A 1 211 ? 23.918 7.505 1.957 1.00 14.53 211 GLU A C 1
ATOM 1576 O O . GLU A 1 211 ? 24.008 8.707 1.764 1.00 14.86 211 GLU A O 1
ATOM 1582 N N . PRO A 1 212 ? 23.656 6.955 3.161 1.00 16.01 212 PRO A N 1
ATOM 1583 C CA . PRO A 1 212 ? 23.413 7.825 4.360 1.00 15.23 212 PRO A CA 1
ATOM 1584 C C . PRO A 1 212 ? 24.698 8.516 4.776 1.00 18.41 212 PRO A C 1
ATOM 1585 O O . PRO A 1 212 ? 25.790 7.882 4.837 1.00 18.08 212 PRO A O 1
ATOM 1589 N N . THR A 1 213 ? 24.578 9.783 5.121 1.00 17.26 213 THR A N 1
ATOM 1590 C CA . THR A 1 213 ? 25.736 10.515 5.691 1.00 20.21 213 THR A CA 1
ATOM 1591 C C . THR A 1 213 ? 26.260 9.778 6.929 1.00 19.67 213 THR A C 1
ATOM 1592 O O . THR A 1 213 ? 27.512 9.813 7.165 1.00 23.22 213 THR A O 1
ATOM 1596 N N . GLU A 1 214 ? 25.392 9.122 7.676 1.00 21.27 214 GLU A N 1
ATOM 1597 C CA . GLU A 1 214 ? 25.790 8.440 8.921 1.00 22.19 214 GLU A CA 1
ATOM 1598 C C . GLU A 1 214 ? 26.369 7.054 8.666 1.00 23.86 214 GLU A C 1
ATOM 1599 O O . GLU A 1 214 ? 26.831 6.384 9.644 1.00 24.57 214 GLU A O 1
ATOM 1605 N N . SER A 1 215 ? 26.373 6.578 7.390 1.00 21.69 215 SER A N 1
ATOM 1606 C CA . SER A 1 215 ? 27.007 5.272 7.092 1.00 20.28 215 SER A CA 1
ATOM 1607 C C . SER A 1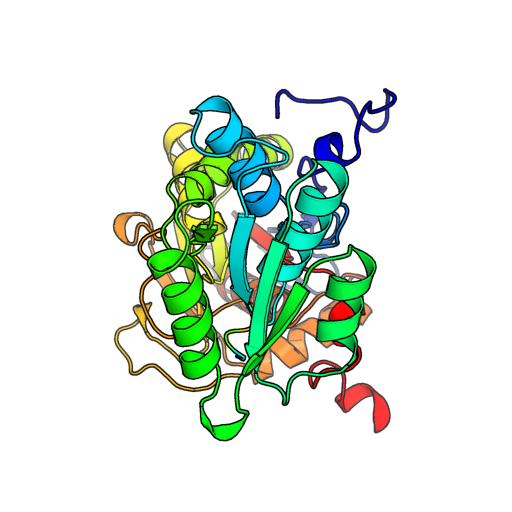 215 ? 27.639 5.340 5.718 1.00 19.78 215 SER A C 1
ATOM 1608 O O . SER A 1 215 ? 27.233 4.632 4.765 1.00 19.67 215 SER A O 1
ATOM 1611 N N . PRO A 1 216 ? 28.657 6.203 5.578 1.00 18.60 216 PRO A N 1
ATOM 1612 C CA . PRO A 1 216 ? 29.221 6.603 4.261 1.00 18.57 216 PRO A CA 1
ATOM 1613 C C . PRO A 1 216 ? 30.277 5.593 3.795 1.00 18.07 216 PRO A C 1
ATOM 1614 O O . PRO A 1 216 ? 31.406 5.974 3.504 1.00 18.38 216 PRO A O 1
ATOM 1618 N N . VAL A 1 217 ? 29.833 4.348 3.594 1.00 16.10 217 VAL A N 1
ATOM 1619 C CA . VAL A 1 217 ? 30.757 3.274 3.353 1.00 17.84 217 VAL A CA 1
ATOM 1620 C C . VAL A 1 217 ? 31.355 3.414 1.925 1.00 19.24 217 VAL A C 1
ATOM 1621 O O . VAL A 1 217 ? 32.568 3.259 1.744 1.00 20.44 217 VAL A O 1
ATOM 1625 N N . LEU A 1 218 ? 30.532 3.664 0.906 1.00 17.72 218 LEU A N 1
ATOM 1626 C CA . LEU A 1 218 ? 31.072 3.828 -0.461 1.00 16.66 218 LEU A CA 1
ATOM 1627 C C . LEU A 1 218 ? 32.056 4.974 -0.549 1.00 17.04 218 LEU A C 1
ATOM 1628 O O . LEU A 1 218 ? 33.083 4.970 -1.281 1.00 19.56 218 LEU A O 1
ATOM 1633 N N . SER A 1 219 ? 31.715 6.010 0.208 1.00 17.62 219 SER A N 1
ATOM 1634 C CA . SER A 1 219 ? 32.593 7.214 0.185 1.00 18.70 219 SER A CA 1
ATOM 1635 C C . SER A 1 219 ? 33.958 6.915 0.788 1.00 20.47 219 SER A C 1
ATOM 1636 O O . SER A 1 219 ? 34.939 7.590 0.455 1.00 23.16 219 SER A O 1
ATOM 1639 N N . GLY A 1 220 ? 34.006 5.963 1.724 1.00 23.70 220 GLY A N 1
ATOM 1640 C CA . GLY A 1 220 ? 35.282 5.612 2.407 1.00 25.60 220 GLY A CA 1
ATOM 1641 C C . GLY A 1 220 ? 35.249 5.703 3.891 1.00 26.29 220 GLY A C 1
ATOM 1642 O O . GLY A 1 220 ? 36.310 5.461 4.587 1.00 29.37 220 GLY A O 1
ATOM 1643 N N . GLY A 1 221 ? 34.074 6.004 4.458 1.00 25.13 221 GLY A N 1
ATOM 1644 C CA . GLY A 1 221 ? 33.916 6.188 5.902 1.00 25.11 221 GLY A CA 1
ATOM 1645 C C . GLY A 1 221 ? 33.476 4.932 6.592 1.00 25.91 221 GLY A C 1
ATOM 1646 O O . GLY A 1 221 ? 33.412 3.847 5.970 1.00 26.16 221 GLY A O 1
ATOM 1647 N N . LYS A 1 222 ? 33.195 5.058 7.880 1.00 27.89 222 LYS A N 1
ATOM 1648 C CA . LYS A 1 222 ? 32.953 3.898 8.715 1.00 27.01 222 LYS A CA 1
ATOM 1649 C C . LYS A 1 222 ? 31.451 3.572 8.635 1.00 25.79 222 LYS A C 1
ATOM 1650 O O . LYS A 1 222 ? 30.567 4.484 8.630 1.00 25.96 222 LYS A O 1
ATOM 1652 N N . PRO A 1 223 ? 31.131 2.280 8.555 1.00 25.95 223 PRO A N 1
ATOM 1653 C CA . PRO A 1 223 ? 29.713 1.933 8.732 1.00 23.94 223 PRO A CA 1
ATOM 1654 C C . PRO A 1 223 ? 29.156 2.391 10.091 1.00 26.95 223 PRO A C 1
ATOM 1655 O O . PRO A 1 223 ? 29.884 2.402 11.103 1.00 25.09 223 PRO A O 1
ATOM 1659 N N . GLY A 1 224 ? 27.852 2.675 10.157 1.00 25.28 224 GLY A N 1
ATOM 1660 C CA . GLY A 1 224 ? 27.242 2.997 11.462 1.00 25.02 224 GLY A CA 1
ATOM 1661 C C . GLY A 1 224 ? 25.736 2.983 11.294 1.00 25.74 224 GLY A C 1
ATOM 1662 O O . GLY A 1 224 ? 25.225 2.897 10.154 1.00 22.39 224 GLY A O 1
ATOM 1663 N N . PRO A 1 225 ? 24.996 3.072 12.405 1.00 23.82 225 PRO A N 1
ATOM 1664 C CA . PRO A 1 225 ? 23.590 2.996 12.373 1.00 23.42 225 PRO A CA 1
ATOM 1665 C C . PRO A 1 225 ? 23.005 4.298 11.791 1.00 21.18 225 PRO A C 1
ATOM 1666 O O . PRO A 1 225 ? 23.555 5.388 12.002 1.00 21.86 225 PRO A O 1
ATOM 1670 N N . HIS A 1 226 ? 21.922 4.190 11.014 1.00 20.89 226 HIS A N 1
ATOM 1671 C CA . HIS A 1 226 ? 21.358 5.351 10.350 1.00 21.47 226 HIS A CA 1
ATOM 1672 C C . HIS A 1 226 ? 19.859 5.116 10.185 1.00 20.94 226 HIS A C 1
ATOM 1673 O O . HIS A 1 226 ? 19.366 4.013 10.389 1.00 23.75 226 HIS A O 1
ATOM 1680 N N . LYS A 1 227 ? 19.154 6.186 9.833 1.00 21.93 227 LYS A N 1
ATOM 1681 C CA . LYS A 1 227 ? 17.703 6.190 9.772 1.00 21.82 227 LYS A CA 1
ATOM 1682 C C . LYS A 1 227 ? 17.077 5.740 8.462 1.00 21.27 227 LYS A C 1
ATOM 1683 O O . LYS A 1 227 ? 15.877 5.482 8.397 1.00 20.17 227 LYS A O 1
ATOM 1689 N N . ILE A 1 228 ? 17.880 5.700 7.404 1.00 18.82 228 ILE A N 1
ATOM 1690 C CA . ILE A 1 228 ? 17.305 5.6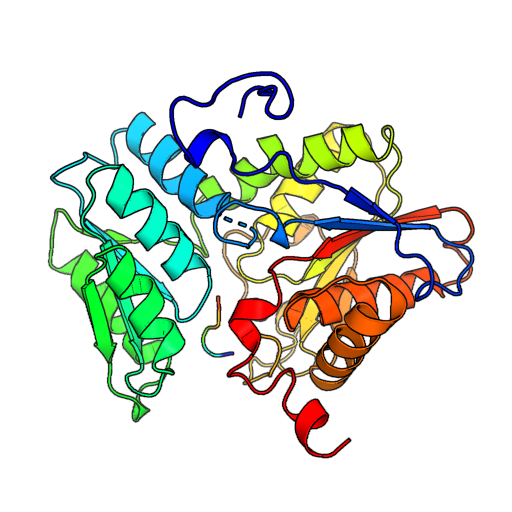26 6.024 1.00 18.99 228 ILE A CA 1
ATOM 1691 C C . ILE A 1 228 ? 16.998 4.150 5.635 1.00 19.39 228 ILE A C 1
ATOM 1692 O O . ILE A 1 228 ? 17.777 3.515 4.896 1.00 17.88 228 ILE A O 1
ATOM 1697 N N . GLN A 1 229 ? 15.831 3.660 6.088 1.00 17.89 229 GLN A N 1
ATOM 1698 C CA . GLN A 1 229 ? 15.503 2.248 5.940 1.00 17.64 229 GLN A CA 1
ATOM 1699 C C . GLN A 1 229 ? 15.506 1.876 4.426 1.00 17.35 229 GLN A C 1
ATOM 1700 O O . GLN A 1 229 ? 14.950 2.628 3.548 1.00 19.70 229 GLN A O 1
ATOM 1702 N N . GLY A 1 230 ? 16.212 0.823 4.074 1.00 18.07 230 GLY A N 1
ATOM 1703 C CA . GLY A 1 230 ? 16.202 0.362 2.661 1.00 18.87 230 GLY A CA 1
ATOM 1704 C C . GLY A 1 230 ? 17.540 0.560 1.992 1.00 18.48 230 GLY A C 1
ATOM 1705 O O . GLY A 1 230 ? 17.868 -0.103 1.015 1.00 19.16 230 GLY A O 1
ATOM 1706 N N . ILE A 1 231 ? 18.357 1.474 2.540 1.00 18.31 231 ILE A N 1
ATOM 1707 C CA . ILE A 1 231 ? 19.706 1.643 1.979 1.00 16.42 231 ILE A CA 1
ATOM 1708 C C . ILE A 1 231 ? 20.748 1.594 3.068 1.00 15.97 231 ILE A C 1
ATOM 1709 O O . ILE A 1 231 ? 20.448 1.420 4.248 1.00 16.84 231 ILE A O 1
ATOM 1714 N N . GLY A 1 232 ? 21.985 1.758 2.666 1.00 19.08 232 GLY A N 1
ATOM 1715 C CA . GLY A 1 232 ? 23.106 1.769 3.632 1.00 18.50 232 GLY A CA 1
ATOM 1716 C C . GLY A 1 232 ? 23.325 0.473 4.448 1.00 17.39 232 GLY A C 1
ATOM 1717 O O . GLY A 1 232 ? 23.074 0.459 5.655 1.00 17.34 232 GLY A O 1
ATOM 1718 N N . PRO A 1 233 ? 23.714 -0.602 3.788 1.00 19.44 233 PRO A N 1
ATOM 1719 C CA . PRO A 1 233 ? 23.839 -1.902 4.415 1.00 19.50 233 PRO A CA 1
ATOM 1720 C C . PRO A 1 233 ? 25.057 -1.991 5.356 1.00 19.99 233 PRO A C 1
ATOM 1721 O O . PRO A 1 233 ? 25.117 -2.848 6.225 1.00 22.42 233 PRO A O 1
ATOM 1725 N N . GLY A 1 234 ? 25.993 -1.062 5.213 1.00 19.71 234 GLY A N 1
ATOM 1726 C CA . GLY A 1 234 ? 27.136 -1.067 6.183 1.00 19.08 234 GLY A CA 1
ATOM 1727 C C . GLY A 1 234 ? 28.317 -1.770 5.591 1.00 19.99 234 GLY A C 1
ATOM 1728 O O . GLY A 1 234 ? 29.279 -2.095 6.323 1.00 21.53 234 GLY A O 1
ATOM 1729 N N . PHE A 1 235 ? 28.237 -2.101 4.290 1.00 18.36 235 PHE A N 1
ATOM 1730 C CA . PHE A 1 235 ? 29.285 -2.835 3.591 1.00 17.29 235 PHE A CA 1
ATOM 1731 C C . PHE A 1 235 ? 29.040 -2.630 2.104 1.00 17.29 235 PHE A C 1
ATOM 1732 O O . PHE A 1 235 ? 28.003 -2.124 1.742 1.00 17.62 235 PHE A O 1
ATOM 1740 N N . VAL A 1 236 ? 29.965 -3.045 1.259 1.00 18.34 236 VAL A N 1
ATOM 1741 C CA . VAL A 1 236 ? 29.767 -2.913 -0.156 1.00 17.25 236 VAL A CA 1
ATOM 1742 C C . VAL A 1 236 ? 29.201 -4.231 -0.669 1.00 18.02 236 VAL A C 1
ATOM 1743 O O . VAL A 1 236 ? 29.874 -5.244 -0.690 1.00 19.74 236 VAL A O 1
ATOM 1747 N N . PRO A 1 237 ? 27.947 -4.229 -1.123 1.00 16.77 237 PRO A N 1
ATOM 1748 C CA . PRO A 1 237 ? 27.375 -5.521 -1.563 1.00 17.90 237 PRO A CA 1
ATOM 1749 C C . PRO A 1 237 ? 28.004 -6.055 -2.836 1.00 17.87 237 PRO A C 1
ATOM 1750 O O . PRO A 1 237 ? 28.410 -5.294 -3.719 1.00 18.20 237 PRO A O 1
ATOM 1754 N N . ASP A 1 238 ? 28.151 -7.377 -2.944 1.00 17.82 238 ASP A N 1
ATOM 1755 C CA . ASP A 1 238 ? 28.698 -7.923 -4.156 1.00 18.85 238 ASP A CA 1
ATOM 1756 C C . ASP A 1 238 ? 27.914 -7.630 -5.420 1.00 18.78 238 ASP A C 1
ATOM 1757 O O . ASP A 1 238 ? 28.470 -7.610 -6.567 1.00 20.04 238 ASP A O 1
ATOM 1762 N N . VAL A 1 239 ? 26.631 -7.400 -5.267 1.00 17.13 239 VAL A N 1
ATOM 1763 C CA . VAL A 1 239 ? 25.805 -7.002 -6.405 1.00 16.94 239 VAL A CA 1
ATOM 1764 C C . VAL A 1 239 ? 26.228 -5.686 -7.031 1.00 17.13 239 VAL A C 1
ATOM 1765 O O . VAL A 1 239 ? 26.128 -5.466 -8.230 1.00 19.35 239 VAL A O 1
ATOM 1769 N N . LEU A 1 240 ? 26.695 -4.775 -6.223 1.00 16.69 240 LEU A N 1
ATOM 1770 C CA . LEU A 1 240 ? 26.983 -3.434 -6.707 1.00 17.33 240 LEU A CA 1
ATOM 1771 C C . LEU A 1 240 ? 28.242 -3.461 -7.570 1.00 17.61 240 LEU A C 1
ATOM 1772 O O . LEU A 1 240 ? 29.282 -4.061 -7.178 1.00 19.46 240 LEU A O 1
ATOM 1777 N N . ASP A 1 241 ? 28.125 -2.863 -8.747 1.00 17.94 241 ASP A N 1
ATOM 1778 C CA . ASP A 1 241 ? 29.319 -2.681 -9.612 1.00 17.81 241 ASP A CA 1
ATOM 1779 C C . ASP A 1 241 ? 29.773 -1.217 -9.497 1.00 17.85 241 ASP A C 1
ATOM 1780 O O . ASP A 1 241 ? 29.270 -0.351 -10.206 1.00 19.67 241 ASP A O 1
ATOM 1785 N N . ARG A 1 242 ? 30.723 -0.967 -8.602 1.00 18.82 242 ARG A N 1
ATOM 1786 C CA . ARG A 1 242 ? 31.145 0.409 -8.297 1.00 19.33 242 ARG A CA 1
ATOM 1787 C C . ARG A 1 242 ? 31.765 1.052 -9.473 1.00 18.97 242 ARG A C 1
ATOM 1788 O O . ARG A 1 242 ? 31.861 2.305 -9.495 1.00 19.74 242 ARG A O 1
ATOM 1796 N N . SER A 1 243 ? 32.227 0.290 -10.480 1.00 19.43 243 SER A N 1
ATOM 1797 C CA . SER A 1 243 ? 32.849 0.911 -11.659 1.00 18.86 243 SER A CA 1
ATOM 1798 C C . SER A 1 243 ? 31.919 1.761 -12.548 1.00 18.18 243 SER A C 1
ATOM 1799 O O . SER A 1 243 ? 32.332 2.599 -13.335 1.00 19.07 243 SER A O 1
ATOM 1802 N N . LEU A 1 244 ? 30.592 1.570 -12.353 1.00 18.30 244 LEU A N 1
ATOM 1803 C CA . LEU A 1 244 ? 29.597 2.231 -13.061 1.00 16.72 244 LEU A CA 1
ATOM 1804 C C . LEU A 1 244 ? 29.243 3.592 -12.436 1.00 15.70 244 LEU A C 1
ATOM 1805 O O . LEU A 1 244 ? 28.552 4.382 -13.088 1.00 17.02 244 LEU A O 1
ATOM 1810 N N . ILE A 1 245 ? 29.776 3.910 -11.264 1.00 15.26 245 ILE A N 1
ATOM 1811 C CA . ILE A 1 245 ? 29.232 5.050 -10.470 1.00 12.16 245 ILE A CA 1
ATOM 1812 C C . ILE A 1 245 ? 30.118 6.320 -10.828 1.00 15.00 245 ILE A C 1
ATOM 1813 O O . ILE A 1 245 ? 31.384 6.270 -10.682 1.00 16.39 245 ILE A O 1
ATOM 1818 N N . ASP A 1 246 ? 29.475 7.424 -11.206 1.00 14.97 246 ASP A N 1
ATOM 1819 C CA . ASP A 1 246 ? 30.242 8.644 -11.353 1.00 15.18 246 ASP A CA 1
ATOM 1820 C C . ASP A 1 246 ? 30.384 9.418 -10.052 1.00 15.57 246 ASP A C 1
ATOM 1821 O O . ASP A 1 246 ? 31.333 10.239 -9.958 1.00 15.38 246 ASP A O 1
ATOM 1826 N N . GLU A 1 247 ? 29.459 9.297 -9.075 1.00 14.88 247 GLU A N 1
ATOM 1827 C CA . GLU A 1 247 ? 29.474 10.133 -7.887 1.00 14.50 247 GLU A CA 1
ATOM 1828 C C . GLU A 1 247 ? 28.726 9.418 -6.804 1.00 15.52 247 GLU A C 1
ATOM 1829 O O . GLU A 1 247 ? 27.645 8.811 -7.082 1.00 14.94 247 GLU A O 1
ATOM 1835 N N . VAL A 1 248 ? 29.325 9.412 -5.618 1.00 14.68 248 VAL A N 1
ATOM 1836 C CA . VAL A 1 248 ? 28.577 9.001 -4.464 1.00 14.49 248 VAL A CA 1
ATOM 1837 C C . VAL A 1 248 ? 28.139 10.241 -3.741 1.00 17.03 248 VAL A C 1
ATOM 1838 O O . VAL A 1 248 ? 28.968 11.107 -3.434 1.00 16.67 248 VAL A O 1
ATOM 1842 N N . LEU A 1 249 ? 26.810 10.372 -3.540 1.00 15.68 249 LEU A N 1
ATOM 1843 C CA . LEU A 1 249 ? 26.269 11.586 -2.874 1.00 15.27 249 LEU A CA 1
ATOM 1844 C C . LEU A 1 249 ? 25.687 11.095 -1.540 1.00 18.60 249 LEU A C 1
ATOM 1845 O O . LEU A 1 249 ? 24.758 10.246 -1.533 1.00 17.40 249 LEU A O 1
ATOM 1850 N N . CYS A 1 250 ? 26.155 11.627 -0.417 1.00 17.66 250 CYS A N 1
ATOM 1851 C CA . CYS A 1 250 ? 25.631 11.294 0.910 1.00 18.22 250 CYS A CA 1
ATOM 1852 C C . CYS A 1 250 ? 24.442 12.185 1.232 1.00 17.52 250 CYS A C 1
ATOM 1853 O O . CYS A 1 250 ? 24.471 13.392 0.990 1.00 19.47 250 CYS A O 1
ATOM 1856 N N . VAL A 1 251 ? 23.399 11.577 1.743 1.00 16.11 251 VAL A N 1
ATOM 1857 C CA . VAL A 1 251 ? 22.225 12.308 2.199 1.00 17.05 251 VAL A CA 1
ATOM 1858 C C . VAL A 1 251 ? 22.005 11.986 3.684 1.00 14.34 251 VAL A C 1
ATOM 1859 O O . VAL A 1 251 ? 22.021 10.874 4.117 1.00 16.41 251 VAL A O 1
ATOM 1863 N N . ALA A 1 252 ? 21.783 13.030 4.473 1.00 17.30 252 ALA A N 1
ATOM 1864 C CA . ALA A 1 252 ? 21.525 12.837 5.858 1.00 17.70 252 ALA A CA 1
ATOM 1865 C C . ALA A 1 252 ? 20.106 12.313 6.114 1.00 16.79 252 ALA A C 1
ATOM 1866 O O . ALA A 1 252 ? 19.189 12.763 5.497 1.00 18.32 252 ALA A O 1
ATOM 1868 N N . GLY A 1 253 ? 20.008 11.420 7.084 1.00 17.10 253 GLY A N 1
ATOM 1869 C CA . GLY A 1 253 ? 18.715 10.790 7.489 1.00 20.77 253 GLY A CA 1
ATOM 1870 C C . GLY A 1 253 ? 17.669 11.856 7.736 1.00 19.51 253 GLY A C 1
ATOM 1871 O O . GLY A 1 253 ? 16.524 11.794 7.299 1.00 17.57 253 GLY A O 1
ATOM 1872 N N . ASP A 1 254 ? 18.055 12.956 8.398 1.00 20.19 254 ASP A N 1
ATOM 1873 C CA . ASP A 1 254 ? 17.014 13.975 8.595 1.00 20.80 254 ASP A CA 1
ATOM 1874 C C . ASP A 1 254 ? 16.516 14.700 7.355 1.00 20.51 254 ASP A C 1
ATOM 1875 O O . ASP A 1 254 ? 15.321 15.085 7.328 1.00 20.44 254 ASP A O 1
ATOM 1880 N N . ASP A 1 255 ? 17.359 14.886 6.350 1.00 17.27 255 ASP A N 1
ATOM 1881 C CA . ASP A 1 255 ? 16.969 15.447 5.028 1.00 16.08 255 ASP A CA 1
ATOM 1882 C C . ASP A 1 255 ? 16.023 14.461 4.331 1.00 16.72 255 ASP A C 1
ATOM 1883 O O . ASP A 1 255 ? 15.050 14.883 3.750 1.00 16.60 255 ASP A O 1
ATOM 1888 N N . ALA A 1 256 ? 16.343 13.168 4.395 1.00 16.39 256 ALA A N 1
ATOM 1889 C CA . ALA A 1 256 ? 15.428 12.146 3.813 1.00 14.96 256 ALA A CA 1
ATOM 1890 C C . ALA A 1 256 ? 14.037 12.207 4.441 1.00 17.21 256 ALA A C 1
ATOM 1891 O O . ALA A 1 256 ? 13.022 12.237 3.739 1.00 16.88 256 ALA A O 1
ATOM 1893 N N . ILE A 1 257 ? 13.971 12.251 5.777 1.00 16.66 257 ILE A N 1
ATOM 1894 C CA . ILE A 1 257 ? 12.715 12.320 6.513 1.00 16.86 257 ILE A CA 1
ATOM 1895 C C . ILE A 1 257 ? 11.931 13.584 6.107 1.00 18.41 257 ILE A C 1
ATOM 1896 O O . ILE A 1 257 ? 10.743 13.483 5.814 1.00 16.92 257 ILE A O 1
ATOM 1901 N N . GLU A 1 258 ? 12.551 14.749 6.199 1.00 19.49 258 GLU A N 1
ATOM 1902 C CA . GLU A 1 258 ? 11.903 15.989 5.832 1.00 19.01 258 GLU A CA 1
ATOM 1903 C C . GLU A 1 258 ? 11.370 15.961 4.404 1.00 19.15 258 GLU A C 1
ATOM 1904 O O . GLU A 1 258 ? 10.290 16.495 4.130 1.00 19.36 258 GLU A O 1
ATOM 1910 N N . THR A 1 259 ? 12.133 15.382 3.482 1.00 16.45 259 THR A N 1
ATOM 1911 C CA . THR A 1 259 ? 11.737 15.380 2.095 1.00 16.18 259 THR A CA 1
ATOM 1912 C C . THR A 1 259 ? 10.517 14.468 1.916 1.00 14.41 259 THR A C 1
ATOM 1913 O O . THR A 1 259 ? 9.677 14.797 1.097 1.00 15.42 259 THR A O 1
ATOM 1917 N N . ALA A 1 260 ? 10.547 13.306 2.562 1.00 14.18 260 ALA A N 1
ATOM 1918 C CA . ALA A 1 260 ? 9.381 12.401 2.432 1.00 14.86 260 ALA A CA 1
ATOM 1919 C C . ALA A 1 260 ? 8.077 13.126 2.805 1.00 17.51 260 ALA A C 1
ATOM 1920 O O . ALA A 1 260 ? 7.056 13.025 2.115 1.00 15.69 260 ALA A O 1
ATOM 1922 N N . LEU A 1 261 ? 8.099 13.877 3.887 1.00 17.13 261 LEU A N 1
ATOM 1923 C CA . LEU A 1 261 ? 6.873 14.551 4.289 1.00 20.28 261 LEU A CA 1
ATOM 1924 C C . LEU A 1 261 ? 6.553 15.671 3.378 1.00 18.73 261 LEU A C 1
ATOM 1925 O O . LEU A 1 261 ? 5.388 15.864 3.059 1.00 19.93 261 LEU A O 1
ATOM 1930 N N . LYS A 1 262 ? 7.552 16.413 2.878 1.00 16.40 262 LYS A N 1
ATOM 1931 C CA . LYS A 1 262 ? 7.177 17.452 1.939 1.00 15.48 262 LYS A CA 1
ATOM 1932 C C . LYS A 1 262 ? 6.593 16.887 0.655 1.00 16.37 262 LYS A C 1
ATOM 1933 O O . LYS A 1 262 ? 5.687 17.515 0.052 1.00 17.54 262 LYS A O 1
ATOM 1939 N N . LEU A 1 263 ? 7.147 15.746 0.212 1.00 16.94 263 LEU A N 1
ATOM 1940 C CA . LEU A 1 263 ? 6.655 15.146 -1.068 1.00 15.25 263 LEU A CA 1
ATOM 1941 C C . LEU A 1 263 ? 5.188 14.777 -1.031 1.00 15.60 263 LEU A C 1
ATOM 1942 O O . LEU A 1 263 ? 4.464 14.912 -2.041 1.00 15.28 263 LEU A O 1
ATOM 1947 N N . THR A 1 264 ? 4.712 14.284 0.103 1.00 17.81 264 THR A N 1
ATOM 1948 C CA . THR A 1 264 ? 3.280 13.875 0.196 1.00 20.21 264 THR A CA 1
ATOM 1949 C C . THR A 1 264 ? 2.415 15.088 -0.006 1.00 20.83 264 THR A C 1
ATOM 1950 O O . THR A 1 264 ? 1.408 14.992 -0.671 1.00 20.10 264 THR A O 1
ATOM 1954 N N . ARG A 1 265 ? 2.791 16.224 0.649 1.00 20.64 265 ARG A N 1
ATOM 1955 C CA . ARG A 1 265 ? 1.934 17.409 0.549 1.00 21.17 265 ARG A CA 1
ATOM 1956 C C . ARG A 1 265 ? 2.083 18.145 -0.761 1.00 21.83 265 ARG A C 1
ATOM 1957 O O . ARG A 1 265 ? 1.131 18.784 -1.299 1.00 25.11 265 ARG A O 1
ATOM 1965 N N . SER A 1 266 ? 3.283 18.112 -1.318 1.00 19.53 266 SER A N 1
ATOM 1966 C CA . SER A 1 266 ? 3.507 18.904 -2.545 1.00 18.45 266 SER A CA 1
ATOM 1967 C C . SER A 1 266 ? 3.049 18.207 -3.832 1.00 18.11 266 SER A C 1
ATOM 1968 O O . SER A 1 266 ? 2.516 18.845 -4.760 1.00 19.65 266 SER A O 1
ATOM 1971 N N . ASP A 1 267 ? 3.355 16.893 -3.935 1.00 17.21 267 ASP A N 1
ATOM 1972 C CA . ASP A 1 267 ? 3.172 16.155 -5.181 1.00 16.58 267 ASP A CA 1
ATOM 1973 C C . ASP A 1 267 ? 2.284 14.939 -4.989 1.00 14.97 267 ASP A C 1
ATOM 1974 O O . ASP A 1 267 ? 1.985 14.230 -5.951 1.00 14.68 267 ASP A O 1
ATOM 1979 N N . GLY A 1 268 ? 1.936 14.654 -3.729 1.00 14.68 268 GLY A N 1
ATOM 1980 C CA . GLY A 1 268 ? 1.052 13.536 -3.550 1.00 14.66 268 GLY A CA 1
ATOM 1981 C C . GLY A 1 268 ? 1.843 12.207 -3.642 1.00 14.06 268 GLY A C 1
ATOM 1982 O O . GLY A 1 268 ? 1.241 11.163 -3.781 1.00 13.17 268 GLY A O 1
ATOM 1983 N N . VAL A 1 269 ? 3.175 12.259 -3.563 1.00 12.83 269 VAL A N 1
ATOM 1984 C CA . VAL A 1 269 ? 3.953 10.983 -3.619 1.00 15.10 269 VAL A CA 1
ATOM 1985 C C . VAL A 1 269 ? 4.197 10.569 -2.178 1.00 14.49 269 VAL A C 1
ATOM 1986 O O . VAL A 1 269 ? 4.729 11.350 -1.399 1.00 16.55 269 VAL A O 1
ATOM 1990 N N . PHE A 1 270 ? 3.781 9.332 -1.834 1.00 12.16 270 PHE A N 1
ATOM 1991 C CA . PHE A 1 270 ? 3.803 8.873 -0.465 1.00 13.55 270 PHE A CA 1
ATOM 1992 C C . PHE A 1 270 ? 4.733 7.703 -0.387 1.00 12.64 270 PHE A C 1
ATOM 1993 O O . PHE A 1 270 ? 4.446 6.624 -0.897 1.00 12.72 270 PHE A O 1
ATOM 2001 N N . CYS A 1 271 ? 5.882 7.977 0.247 1.00 13.75 271 CYS A N 1
ATOM 2002 C CA . CYS A 1 271 ? 6.974 6.974 0.184 1.00 13.18 271 CYS A CA 1
ATOM 2003 C C . CYS A 1 271 ? 7.687 6.854 1.488 1.00 13.68 271 CYS A C 1
ATOM 2004 O O . CYS A 1 271 ? 7.264 7.421 2.518 1.00 14.82 271 CYS A O 1
ATOM 2007 N N . GLY A 1 272 ? 8.699 5.974 1.466 1.00 13.16 272 GLY A N 1
ATOM 2008 C CA . GLY A 1 272 ? 9.509 5.699 2.706 1.00 13.27 272 GLY A CA 1
ATOM 2009 C C . GLY A 1 272 ? 10.690 6.638 2.780 1.00 14.09 272 GLY A C 1
ATOM 2010 O O . GLY A 1 272 ? 10.838 7.637 2.048 1.00 14.91 272 GLY A O 1
ATOM 2011 N N . PHE A 1 273 ? 11.594 6.265 3.694 1.00 15.46 273 PHE A N 1
ATOM 2012 C CA . PHE A 1 273 ? 12.731 7.117 3.978 1.00 15.28 273 PHE A CA 1
ATOM 2013 C C . PHE A 1 273 ? 13.579 7.173 2.658 1.00 14.74 273 PHE A C 1
ATOM 2014 O O . PHE A 1 273 ? 14.149 8.204 2.351 1.00 16.71 273 PHE A O 1
ATOM 2022 N N . SER A 1 274 ? 13.767 6.092 1.872 1.00 16.66 274 SER A N 1
ATOM 2023 C CA . SER A 1 274 ? 14.741 6.122 0.800 1.00 16.45 274 SER A CA 1
ATOM 2024 C C . SER A 1 274 ? 14.208 6.898 -0.396 1.00 14.05 274 SER A C 1
ATOM 2025 O O . SER A 1 274 ? 15.029 7.428 -1.182 1.00 15.59 274 SER A O 1
ATOM 2028 N N . GLY A 1 275 ? 12.865 6.916 -0.545 1.00 13.24 275 GLY A N 1
ATOM 2029 C CA . GLY A 1 275 ? 12.345 7.793 -1.540 1.00 12.33 275 GLY A CA 1
ATOM 2030 C C . GLY A 1 275 ? 12.631 9.285 -1.168 1.00 13.15 275 GLY A C 1
ATOM 2031 O O . GLY A 1 275 ? 12.891 10.104 -2.052 1.00 14.07 275 GLY A O 1
ATOM 2032 N N . GLY A 1 276 ? 12.516 9.623 0.105 1.00 13.01 276 GLY A N 1
ATOM 2033 C CA . GLY A 1 276 ? 12.881 11.027 0.488 1.00 13.18 276 GLY A CA 1
ATOM 2034 C C . GLY A 1 276 ? 14.352 11.238 0.281 1.00 14.28 276 GLY A C 1
ATOM 2035 O O . GLY A 1 276 ? 14.736 12.323 -0.175 1.00 13.74 276 GLY A O 1
ATOM 2036 N N . ALA A 1 277 ? 15.205 10.210 0.552 1.00 12.44 277 ALA A N 1
ATOM 2037 C CA . ALA A 1 277 ? 16.633 10.480 0.267 1.00 13.79 277 ALA A CA 1
ATOM 2038 C C . ALA A 1 277 ? 16.893 10.659 -1.218 1.00 13.86 277 ALA A C 1
ATOM 2039 O O . ALA A 1 277 ? 17.642 11.519 -1.649 1.00 13.64 277 ALA A O 1
ATOM 2041 N N . ASN A 1 278 ? 16.296 9.821 -2.038 1.00 11.53 278 ASN A N 1
ATOM 2042 C CA . ASN A 1 278 ? 16.558 9.926 -3.469 1.00 12.88 278 ASN A CA 1
ATOM 2043 C C . ASN A 1 278 ? 16.082 11.248 -4.055 1.00 14.13 278 ASN A C 1
ATOM 2044 O O . ASN A 1 278 ? 16.762 11.837 -4.911 1.00 13.22 278 ASN A O 1
ATOM 2049 N N . VAL A 1 279 ? 14.909 11.711 -3.608 1.00 11.92 279 VAL A N 1
ATOM 2050 C CA . VAL A 1 279 ? 14.406 13.017 -4.093 1.00 12.64 279 VAL A CA 1
ATOM 2051 C C . VAL A 1 279 ? 15.276 14.155 -3.548 1.00 12.38 279 VAL A C 1
ATOM 2052 O O . VAL A 1 279 ? 15.547 15.064 -4.326 1.00 14.48 279 VAL A O 1
ATOM 2056 N N . TYR A 1 280 ? 15.688 14.100 -2.296 1.00 13.32 280 TYR A N 1
ATOM 2057 C CA . TYR A 1 280 ? 16.598 15.149 -1.760 1.00 14.51 280 TYR A CA 1
ATOM 2058 C C . TYR A 1 280 ? 17.867 15.234 -2.606 1.00 15.23 280 TYR A C 1
ATOM 2059 O O . TYR A 1 280 ? 18.301 16.322 -3.078 1.00 16.47 280 TYR A O 1
ATOM 2068 N N . ALA A 1 281 ? 18.418 14.059 -2.936 1.00 14.27 281 ALA A N 1
ATOM 2069 C CA . ALA A 1 281 ? 19.540 14.022 -3.854 1.00 16.20 281 ALA A CA 1
ATOM 2070 C C . ALA A 1 281 ? 19.296 14.543 -5.242 1.00 17.28 281 ALA A C 1
ATOM 2071 O O . ALA A 1 281 ? 20.119 15.324 -5.786 1.00 16.54 281 ALA A O 1
ATOM 2073 N N . ALA A 1 282 ? 18.141 14.197 -5.854 1.00 13.21 282 ALA A N 1
ATOM 2074 C CA . ALA A 1 282 ? 17.797 14.650 -7.158 1.00 14.18 282 ALA A CA 1
ATOM 2075 C C . ALA A 1 282 ? 17.665 16.164 -7.199 1.00 15.58 282 ALA A C 1
ATOM 2076 O O . ALA A 1 282 ? 18.042 16.777 -8.209 1.00 17.37 282 ALA A O 1
ATOM 2078 N N . LEU A 1 283 ? 17.055 16.710 -6.154 1.00 15.50 283 LEU A N 1
ATOM 2079 C CA . LEU A 1 283 ? 16.843 18.196 -6.055 1.00 17.74 283 LEU A CA 1
ATOM 2080 C C . LEU A 1 283 ? 18.181 18.906 -5.888 1.00 17.98 283 LEU A C 1
ATOM 2081 O O . LEU A 1 283 ? 18.384 19.958 -6.510 1.00 18.68 283 LEU A O 1
ATOM 2086 N N . LYS A 1 284 ? 19.114 18.259 -5.201 1.00 16.95 284 LYS A N 1
ATOM 2087 C CA . LYS A 1 284 ? 20.495 18.829 -5.027 1.00 19.26 284 LYS A CA 1
ATOM 2088 C C . LYS A 1 284 ? 21.199 18.898 -6.366 1.00 20.13 284 LYS A C 1
ATOM 2089 O O . LYS A 1 284 ? 21.773 19.948 -6.765 1.00 21.75 284 LYS A O 1
ATOM 2095 N N . ILE A 1 285 ? 21.154 17.812 -7.122 1.00 18.38 285 ILE A N 1
ATOM 2096 C CA . ILE A 1 285 ? 21.753 17.788 -8.457 1.00 18.48 285 ILE A CA 1
ATOM 2097 C C . ILE A 1 285 ? 21.004 18.729 -9.361 1.00 20.26 285 ILE A C 1
ATOM 2098 O O . ILE A 1 285 ? 21.639 19.462 -10.151 1.00 18.37 285 ILE A O 1
ATOM 2103 N N . ALA A 1 286 ? 19.655 18.813 -9.168 1.00 17.01 286 ALA A N 1
ATOM 2104 C CA . ALA A 1 286 ? 18.916 19.650 -10.114 1.00 18.18 286 ALA A CA 1
ATOM 2105 C C . ALA A 1 286 ? 19.275 21.151 -9.872 1.00 20.00 286 ALA A C 1
ATOM 2106 O O . ALA A 1 286 ? 19.110 21.906 -10.819 1.00 23.36 286 ALA A O 1
ATOM 2108 N N . GLU A 1 287 ? 19.776 21.531 -8.706 1.00 21.05 287 GLU A N 1
ATOM 2109 C CA . GLU A 1 287 ? 20.150 22.915 -8.362 1.00 25.78 287 GLU A CA 1
ATOM 2110 C C . GLU A 1 287 ? 21.457 23.298 -9.048 1.00 27.74 287 GLU A C 1
ATOM 2111 O O . GLU A 1 287 ? 21.752 24.530 -9.238 1.00 27.77 287 GLU A O 1
ATOM 2117 N N . ARG A 1 288 ? 22.222 22.285 -9.518 1.00 25.27 288 ARG A N 1
ATOM 2118 C CA . ARG A 1 288 ? 23.537 22.595 -10.082 1.00 27.30 288 ARG A CA 1
ATOM 2119 C C . ARG A 1 288 ? 23.268 23.324 -11.403 1.00 27.26 288 ARG A C 1
ATOM 2120 O O . ARG A 1 288 ? 22.514 22.899 -12.269 1.00 26.77 288 ARG A O 1
ATOM 2128 N N . PRO A 1 289 ? 23.913 24.517 -11.609 1.00 30.19 289 PRO A N 1
ATOM 2129 C CA . PRO A 1 289 ? 23.560 25.229 -12.879 1.00 32.07 289 PRO A CA 1
ATOM 2130 C C . PRO A 1 289 ? 23.775 24.439 -14.161 1.00 31.09 289 PRO A C 1
ATOM 2131 O O . PRO A 1 289 ? 22.989 24.607 -15.145 1.00 32.46 289 PRO A O 1
ATOM 2135 N N . GLU A 1 290 ? 24.766 23.546 -14.178 1.00 31.62 290 GLU A N 1
ATOM 2136 C CA . GLU A 1 290 ? 24.956 22.725 -15.385 1.00 31.82 290 GLU A CA 1
ATOM 2137 C C . GLU A 1 290 ? 23.794 21.812 -15.756 1.00 30.12 290 GLU A C 1
ATOM 2138 O O . GLU A 1 290 ? 23.744 21.309 -16.851 1.00 30.02 290 GLU A O 1
ATOM 2144 N N . MET A 1 291 ? 22.873 21.567 -14.823 1.00 29.33 291 MET A N 1
ATOM 2145 C CA . MET A 1 291 ? 21.779 20.659 -15.106 1.00 28.50 291 MET A CA 1
ATOM 2146 C C . MET A 1 291 ? 20.563 21.377 -15.671 1.00 28.64 291 MET A C 1
ATOM 2147 O O . MET A 1 291 ? 19.518 20.783 -15.885 1.00 26.68 291 MET A O 1
ATOM 2152 N N . GLU A 1 292 ? 20.681 22.675 -15.987 1.00 28.76 292 GLU A N 1
ATOM 2153 C CA . GLU A 1 292 ? 19.526 23.326 -16.647 1.00 29.08 292 GLU A CA 1
ATOM 2154 C C . GLU A 1 292 ? 19.012 22.646 -17.964 1.00 29.80 292 GLU A C 1
ATOM 2155 O O . GLU A 1 292 ? 19.765 22.344 -18.878 1.00 28.49 292 GLU A O 1
ATOM 2161 N N . GLY A 1 293 ? 17.710 22.321 -18.016 1.00 28.24 293 GLY A N 1
ATOM 2162 C CA . GLY A 1 293 ? 17.029 21.723 -19.119 1.00 27.07 293 GLY A CA 1
ATOM 2163 C C . GLY A 1 293 ? 17.355 20.231 -19.296 1.00 27.49 293 GLY A C 1
ATOM 2164 O O . GLY A 1 293 ? 16.913 19.564 -20.247 1.00 31.01 293 GLY A O 1
ATOM 2165 N N . LYS A 1 294 ? 18.066 19.709 -18.302 1.00 25.00 294 LYS A N 1
ATOM 2166 C CA . LYS A 1 294 ? 18.484 18.297 -18.358 1.00 22.63 294 LYS A CA 1
ATOM 2167 C C . LYS A 1 294 ? 17.398 17.419 -17.605 1.00 21.25 294 LYS A C 1
ATOM 2168 O O . LYS A 1 294 ? 16.558 17.982 -16.843 1.00 24.19 294 LYS A O 1
ATOM 2174 N N . THR A 1 295 ? 17.464 16.132 -17.869 1.00 19.97 295 THR A N 1
ATOM 2175 C CA . THR A 1 295 ? 16.518 15.126 -17.268 1.00 20.14 295 THR A CA 1
ATOM 2176 C C . THR A 1 295 ? 17.298 14.327 -16.244 1.00 17.48 295 THR A C 1
ATOM 2177 O O . THR A 1 295 ? 18.216 13.560 -16.589 1.00 19.78 295 THR A O 1
ATOM 2181 N N . ILE A 1 296 ? 16.828 14.388 -14.982 1.00 16.99 296 ILE A N 1
ATOM 2182 C CA . ILE A 1 296 ? 17.438 13.598 -13.898 1.00 15.49 296 ILE A CA 1
ATOM 2183 C C . ILE A 1 296 ? 16.318 12.574 -13.569 1.00 16.96 296 ILE A C 1
ATOM 2184 O O . ILE A 1 296 ? 15.151 12.960 -13.364 1.00 17.87 296 ILE A O 1
ATOM 2189 N N . VAL A 1 297 ? 16.684 11.325 -13.518 1.00 13.02 297 VAL A N 1
ATOM 2190 C CA . VAL A 1 297 ? 15.694 10.246 -13.152 1.00 12.00 297 VAL A CA 1
ATOM 2191 C C . VAL A 1 297 ? 16.128 9.645 -11.834 1.00 13.31 297 VAL A C 1
ATOM 2192 O O . VAL A 1 297 ? 17.347 9.393 -11.556 1.00 14.87 297 VAL A O 1
ATOM 2196 N N . THR A 1 298 ? 15.149 9.473 -10.937 1.00 12.67 298 THR A N 1
ATOM 2197 C CA . THR A 1 298 ? 15.469 8.793 -9.689 1.00 11.81 298 THR A CA 1
ATOM 2198 C C . THR A 1 298 ? 14.346 7.825 -9.390 1.00 12.72 298 THR A C 1
ATOM 2199 O O . THR A 1 298 ? 13.530 7.591 -10.276 1.00 13.59 298 THR A O 1
ATOM 2203 N N . VAL A 1 299 ? 14.388 7.169 -8.197 1.00 12.81 299 VAL A N 1
ATOM 2204 C CA . VAL A 1 299 ? 13.442 6.093 -7.907 1.00 11.53 299 VAL A CA 1
ATOM 2205 C C . VAL A 1 299 ? 12.727 6.374 -6.634 1.00 10.26 299 VAL A C 1
ATOM 2206 O O . VAL A 1 299 ? 13.325 6.960 -5.688 1.00 13.36 299 VAL A O 1
ATOM 2210 N N . ILE A 1 300 ? 11.434 6.032 -6.633 1.00 10.79 300 ILE A N 1
ATOM 2211 C CA . ILE A 1 300 ? 10.675 6.047 -5.360 1.00 11.19 300 ILE A CA 1
ATOM 2212 C C . ILE A 1 300 ? 10.572 4.532 -5.031 1.00 12.58 300 ILE A C 1
ATOM 2213 O O . ILE A 1 300 ? 9.771 3.811 -5.574 1.00 11.48 300 ILE A O 1
ATOM 2218 N N . PRO A 1 301 ? 11.435 4.019 -4.115 1.00 12.13 301 PRO A N 1
ATOM 2219 C CA . PRO A 1 301 ? 11.493 2.575 -3.941 1.00 11.47 301 PRO A CA 1
ATOM 2220 C C . PRO A 1 301 ? 10.328 1.897 -3.283 1.00 12.10 301 PRO A C 1
ATOM 2221 O O . PRO A 1 301 ? 10.111 0.717 -3.588 1.00 12.94 301 PRO A O 1
ATOM 2225 N N . SER A 1 302 ? 9.591 2.590 -2.394 1.00 11.84 302 SER A N 1
ATOM 2226 C CA . SER A 1 302 ? 8.557 1.903 -1.642 1.00 11.47 302 SER A CA 1
ATOM 2227 C C . SER A 1 302 ? 7.474 2.878 -1.245 1.00 12.14 302 SER A C 1
ATOM 2228 O O . SER A 1 302 ? 7.705 4.067 -1.130 1.00 13.21 302 SER A O 1
ATOM 2231 N N . PHE A 1 303 ? 6.246 2.374 -1.157 1.00 12.70 303 PHE A N 1
ATOM 2232 C CA . PHE A 1 303 ? 5.092 3.155 -0.748 1.00 11.01 303 PHE A CA 1
ATOM 2233 C C . PHE A 1 303 ? 5.094 3.425 0.739 1.00 13.65 303 PHE A C 1
ATOM 2234 O O . PHE A 1 303 ? 5.546 2.640 1.570 1.00 13.76 303 PHE A O 1
ATOM 2242 N N . GLY A 1 304 ? 4.566 4.585 1.077 1.00 13.62 304 GLY A N 1
ATOM 2243 C CA . GLY A 1 304 ? 4.610 5.090 2.445 1.00 13.79 304 GLY A CA 1
ATOM 2244 C C . GLY A 1 304 ? 3.835 4.383 3.499 1.00 14.54 304 GLY A C 1
ATOM 2245 O O . GLY A 1 304 ? 4.204 4.531 4.698 1.00 14.06 304 GLY A O 1
ATOM 2246 N N . GLU A 1 305 ? 2.777 3.635 3.111 1.00 14.25 305 GLU A N 1
ATOM 2247 C CA . GLU A 1 305 ? 1.856 3.090 4.128 1.00 14.91 305 GLU A CA 1
ATOM 2248 C C . GLU A 1 305 ? 2.589 2.134 5.072 1.00 16.01 305 GLU A C 1
ATOM 2249 O O . GLU A 1 305 ? 2.235 2.055 6.293 1.00 16.52 305 GLU A O 1
ATOM 2255 N N . ARG A 1 306 ? 3.607 1.450 4.577 1.00 12.60 306 ARG A N 1
ATOM 2256 C CA . ARG A 1 306 ? 4.430 0.527 5.406 1.00 15.72 306 ARG A CA 1
ATOM 2257 C C . ARG A 1 306 ? 5.259 1.205 6.423 1.00 17.78 306 ARG A C 1
ATOM 2258 O O . ARG A 1 306 ? 5.843 0.502 7.327 1.00 19.56 306 ARG A O 1
ATOM 2266 N N . TYR A 1 307 ? 5.335 2.513 6.358 1.00 14.98 307 TYR A N 1
ATOM 2267 C CA . TYR A 1 307 ? 6.132 3.265 7.320 1.00 16.47 307 TYR A CA 1
ATOM 2268 C C . TYR A 1 307 ? 5.302 4.001 8.388 1.00 17.71 307 TYR A C 1
ATOM 2269 O O . TYR A 1 307 ? 5.945 4.781 9.138 1.00 18.76 307 TYR A O 1
ATOM 2278 N N . LEU A 1 308 ? 3.977 3.828 8.449 1.00 19.49 308 LEU A N 1
ATOM 2279 C CA . LEU A 1 308 ? 3.147 4.635 9.367 1.00 23.12 308 LEU A CA 1
ATOM 2280 C C . LEU A 1 308 ? 3.591 4.384 10.769 1.00 25.59 308 LEU A C 1
ATOM 2281 O O . LEU A 1 308 ? 3.572 5.301 11.563 1.00 29.83 308 LEU A O 1
ATOM 2286 N N . SER A 1 309 ? 3.989 3.162 11.039 1.00 26.48 309 SER A N 1
ATOM 2287 C CA . SER A 1 309 ? 4.359 2.808 12.435 1.00 28.60 309 SER A CA 1
ATOM 2288 C C . SER A 1 309 ? 5.797 3.210 12.793 1.00 29.54 309 SER A C 1
ATOM 2289 O O . SER A 1 309 ? 6.242 3.036 13.971 1.00 32.66 309 SER A O 1
ATOM 2292 N N . THR A 1 310 ? 6.580 3.699 11.828 1.00 26.48 310 THR A N 1
ATOM 2293 C CA . THR A 1 310 ? 7.972 3.973 12.027 1.00 25.99 310 THR A CA 1
ATOM 2294 C C . THR A 1 310 ? 8.151 5.406 12.465 1.00 28.82 310 THR A C 1
ATOM 2295 O O . THR A 1 310 ? 7.186 6.155 12.626 1.00 32.58 310 THR A O 1
ATOM 2299 N N . THR A 1 311 ? 9.392 5.759 12.676 1.00 29.14 311 THR A N 1
ATOM 2300 C CA . THR A 1 311 ? 9.848 7.081 12.936 1.00 30.67 311 THR A CA 1
ATOM 2301 C C . THR A 1 311 ? 9.459 8.079 11.848 1.00 28.96 311 THR A C 1
ATOM 2302 O O . THR A 1 311 ? 9.398 9.262 12.112 1.00 29.27 311 THR A O 1
ATOM 2306 N N . LEU A 1 312 ? 9.231 7.622 10.613 1.00 24.24 312 LEU A N 1
ATOM 2307 C CA . LEU A 1 312 ? 9.286 8.515 9.467 1.00 22.72 312 LEU A CA 1
ATOM 2308 C C . LEU A 1 312 ? 8.291 9.622 9.583 1.00 21.10 312 LEU A C 1
ATOM 2309 O O . LEU A 1 312 ? 8.640 10.804 9.249 1.00 20.27 312 LEU A O 1
ATOM 2314 N N . TYR A 1 313 ? 7.061 9.333 10.049 1.00 19.33 313 TYR A N 1
ATOM 2315 C CA . TYR A 1 313 ? 6.014 10.295 10.050 1.00 22.31 313 TYR A CA 1
ATOM 2316 C C . TYR A 1 313 ? 5.647 10.687 11.503 1.00 21.65 313 TYR A C 1
ATOM 2317 O O . TYR A 1 313 ? 4.637 11.356 11.719 1.00 24.71 313 TYR A O 1
ATOM 2326 N N . ARG A 1 314 ? 6.594 10.475 12.402 1.00 25.97 314 ARG A N 1
ATOM 2327 C CA . ARG A 1 314 ? 6.369 10.780 13.845 1.00 27.14 314 ARG A CA 1
ATOM 2328 C C . ARG A 1 314 ? 6.083 12.257 14.047 1.00 28.28 314 ARG A C 1
ATOM 2329 O O . ARG A 1 314 ? 5.204 12.644 14.834 1.00 30.31 314 ARG A O 1
ATOM 2337 N N . SER A 1 315 ? 6.654 13.138 13.224 1.00 26.81 315 SER A N 1
ATOM 2338 C CA . SER A 1 315 ? 6.380 14.555 13.387 1.00 28.36 315 SER A CA 1
ATOM 2339 C C . SER A 1 315 ? 4.917 14.950 13.249 1.00 30.27 315 SER A C 1
ATOM 2340 O O . SER A 1 315 ? 4.482 15.956 13.859 1.00 31.12 315 SER A O 1
ATOM 2343 N N . VAL A 1 316 ? 4.190 14.208 12.410 1.00 31.15 316 VAL A N 1
ATOM 2344 C CA . VAL A 1 316 ? 2.809 14.573 12.072 1.00 32.69 316 VAL A CA 1
ATOM 2345 C C . VAL A 1 316 ? 1.947 14.759 13.339 1.00 35.64 316 VAL A C 1
ATOM 2346 O O . VAL A 1 316 ? 1.121 15.674 13.421 1.00 35.82 316 VAL A O 1
ATOM 2350 N N . ARG A 1 317 ? 2.183 13.913 14.330 1.00 39.60 317 ARG A N 1
ATOM 2351 C CA . ARG A 1 317 ? 1.544 13.987 15.663 1.00 43.73 317 ARG A CA 1
ATOM 2352 C C . ARG A 1 317 ? 1.497 15.366 16.307 1.00 46.19 317 ARG A C 1
ATOM 2353 O O . ARG A 1 317 ? 0.423 15.851 16.697 1.00 47.21 317 ARG A O 1
ATOM 2361 N N . ASP A 1 318 ? 2.644 16.010 16.424 1.00 49.27 318 ASP A N 1
ATOM 2362 C CA . ASP A 1 318 ? 2.695 17.264 17.203 1.00 51.56 318 ASP A CA 1
ATOM 2363 C C . ASP A 1 318 ? 2.547 18.530 16.379 1.00 53.37 318 ASP A C 1
ATOM 2364 O O . ASP A 1 318 ? 2.571 19.640 16.939 1.00 53.37 318 ASP A O 1
ATOM 2369 N N . GLU A 1 319 ? 2.349 18.369 15.064 1.00 54.21 319 GLU A N 1
ATOM 2370 C CA . GLU A 1 319 ? 2.245 19.497 14.129 1.00 55.07 319 GLU A CA 1
ATOM 2371 C C . GLU A 1 319 ? 1.164 20.512 14.537 1.00 55.28 319 GLU A C 1
ATOM 2372 O O . GLU A 1 319 ? -0.007 20.161 14.651 1.00 54.56 319 GLU A O 1
ATOM 2378 N N . ASP B 2 4 ? 18.976 1.604 8.712 0.70 30.61 1 ASP B N 1
ATOM 2379 C CA . ASP B 2 4 ? 18.665 0.432 9.549 0.70 32.69 1 ASP B CA 1
ATOM 2380 C C . ASP B 2 4 ? 17.150 0.135 9.699 0.70 34.08 1 ASP B C 1
ATOM 2381 O O . ASP B 2 4 ? 16.341 1.083 9.618 0.70 35.34 1 ASP B O 1
ATOM 2386 N N . GLY B 2 5 ? 16.742 -1.118 9.968 0.70 32.79 2 GLY B N 1
ATOM 2387 C CA . GLY B 2 5 ? 17.494 -2.203 10.736 0.70 35.35 2 GLY B CA 1
ATOM 2388 C C . GLY B 2 5 ? 18.704 -2.857 10.056 0.70 32.92 2 GLY B C 1
ATOM 2389 O O . GLY B 2 5 ? 19.748 -2.279 10.021 0.70 34.19 2 GLY B O 1
ATOM 2390 N N . SER B 2 6 ? 18.617 -4.074 9.525 0.70 33.30 3 SER B N 1
ATOM 2391 C CA . SER B 2 6 ? 19.293 -4.176 8.226 0.70 31.10 3 SER B CA 1
ATOM 2392 C C . SER B 2 6 ? 18.359 -3.298 7.358 0.70 29.95 3 SER B C 1
ATOM 2393 O O . SER B 2 6 ? 18.805 -2.452 6.663 0.70 25.64 3 SER B O 1
ATOM 2396 N N . GLY B 2 7 ? 17.020 -3.441 7.524 0.70 30.01 4 GLY B N 1
ATOM 2397 C CA . GLY B 2 7 ? 16.050 -2.500 6.928 0.70 29.43 4 GLY B CA 1
ATOM 2398 C C . GLY B 2 7 ? 15.816 -2.730 5.450 0.70 29.45 4 GLY B C 1
ATOM 2399 O O . GLY B 2 7 ? 15.239 -1.890 4.775 0.70 29.75 4 GLY B O 1
ATOM 2400 N N . ILE B 2 8 ? 16.289 -3.875 4.946 0.70 27.42 5 ILE B N 1
ATOM 2401 C CA . ILE B 2 8 ? 16.463 -4.095 3.491 0.70 25.27 5 ILE B CA 1
ATOM 2402 C C . ILE B 2 8 ? 15.897 -5.503 3.123 0.70 24.76 5 ILE B C 1
ATOM 2403 O O . ILE B 2 8 ? 16.432 -6.574 3.601 0.70 19.68 5 ILE B O 1
#

Nearest PDB structures (foldseek):
  3spx-assembly1_A  TM=1.001E+00  e=2.084E-67  Leishmania donovani
  8b9y-assembly2_D  TM=9.931E-01  e=4.421E-57  Trypanosoma cruzi
  8b9y-assembly1_B  TM=9.911E-01  e=1.886E-56  Trypanosoma cruzi
  8b9y-assembly2_C  TM=9.843E-01  e=1.827E-55  Trypanosoma cruzi
  8b9w-assembly1_B  TM=9.928E-01  e=3.219E-53  Trypanosoma theileri

CATH classification: 3.40.50.1100 (+1 more: 3.40.50.1100)

Solvent-accessible surface area: 13976 Å² total